Protein AF-0000000083316265 (afdb_homodimer)

Structure (mmCIF, N/CA/C/O backbone):
data_AF-0000000083316265-model_v1
#
loop_
_entity.id
_entity.type
_entity.pdbx_description
1 polymer 'Uncharacterized protein'
#
loop_
_atom_site.group_PDB
_atom_site.id
_atom_site.type_symbol
_atom_site.label_atom_id
_atom_site.label_alt_id
_atom_site.label_comp_id
_atom_site.label_asym_id
_atom_site.label_entity_id
_atom_site.label_seq_id
_atom_site.pdbx_PDB_ins_code
_atom_site.Cartn_x
_atom_site.Cartn_y
_atom_site.Cartn_z
_atom_site.occupancy
_atom_site.B_iso_or_equiv
_atom_site.auth_seq_id
_atom_site.auth_comp_id
_atom_site.auth_asym_id
_atom_site.auth_atom_id
_atom_site.pdbx_PDB_model_num
ATOM 1 N N . MET A 1 1 ? -14.233 -6.565 4.359 1 73.75 1 MET A N 1
ATOM 2 C CA . MET A 1 1 ? -13.966 -5.51 3.385 1 73.75 1 MET A CA 1
ATOM 3 C C . MET A 1 1 ? -14.843 -4.291 3.649 1 73.75 1 MET A C 1
ATOM 5 O O . MET A 1 1 ? -15.976 -4.425 4.115 1 73.75 1 MET A O 1
ATOM 9 N N . CYS A 1 2 ? -14.216 -3.086 3.464 1 78.62 2 CYS A N 1
ATOM 10 C CA . CYS A 1 2 ? -14.924 -1.834 3.704 1 78.62 2 CYS A CA 1
ATOM 11 C C . CYS A 1 2 ? -16.002 -1.607 2.651 1 78.62 2 CYS A C 1
ATOM 13 O O . CYS A 1 2 ? -15.76 -1.795 1.458 1 78.62 2 CYS A O 1
ATOM 15 N N . GLN A 1 3 ? -17.192 -1.195 3.035 1 79.5 3 GLN A N 1
ATOM 16 C CA . GLN A 1 3 ? -18.319 -1.031 2.122 1 79.5 3 GLN A CA 1
ATOM 17 C C . GLN A 1 3 ? -18.697 0.44 1.973 1 79.5 3 GLN A C 1
ATOM 19 O O . GLN A 1 3 ? -19.261 0.842 0.953 1 79.5 3 GLN A O 1
ATOM 24 N N . GLN A 1 4 ? -18.587 1.139 3.039 1 85.29 4 GLN A N 1
ATOM 25 C CA . GLN A 1 4 ? -18.887 2.566 3.015 1 85.29 4 GLN A CA 1
ATOM 26 C C . GLN A 1 4 ? -17.633 3.397 3.27 1 85.29 4 GLN A C 1
ATOM 28 O O . GLN A 1 4 ? -16.875 3.117 4.201 1 85.29 4 GLN A O 1
ATOM 33 N N . MET A 1 5 ? -17.539 4.381 2.365 1 88.05 5 MET A N 1
ATOM 34 C CA . MET A 1 5 ? -16.361 5.24 2.454 1 88.05 5 MET A CA 1
ATOM 35 C C . MET A 1 5 ? -16.761 6.712 2.464 1 88.05 5 MET A C 1
ATOM 37 O O . MET A 1 5 ? -17.696 7.11 1.767 1 88.05 5 MET A O 1
ATOM 41 N N . TRP A 1 6 ? -16.044 7.481 3.243 1 90.87 6 TRP A N 1
ATOM 42 C CA . TRP A 1 6 ? -16.19 8.933 3.239 1 90.87 6 TRP A CA 1
ATOM 43 C C . TRP A 1 6 ? -14.88 9.611 2.853 1 90.87 6 TRP A C 1
ATOM 45 O O . TRP A 1 6 ? -13.826 9.305 3.415 1 9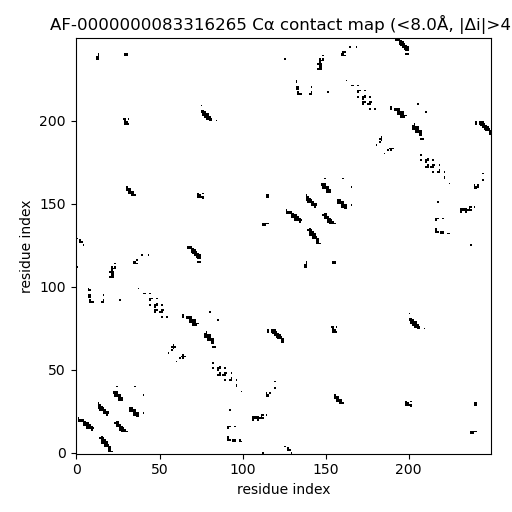0.87 6 TRP A O 1
ATOM 55 N N . MET A 1 7 ? -15.047 10.534 1.961 1 94.22 7 MET A N 1
ATOM 56 C CA . MET A 1 7 ? -13.874 11.275 1.506 1 94.22 7 MET A CA 1
ATOM 57 C C . MET A 1 7 ? -13.455 12.317 2.538 1 94.22 7 MET A C 1
ATOM 59 O O . MET A 1 7 ? -14.269 13.139 2.962 1 94.22 7 MET A O 1
ATOM 63 N N . LEU A 1 8 ? -12.216 12.294 2.918 1 94.85 8 LEU A N 1
ATOM 64 C CA . LEU A 1 8 ? -11.71 13.276 3.87 1 94.85 8 LEU A CA 1
ATOM 65 C C . LEU A 1 8 ? -10.928 14.373 3.155 1 94.85 8 LEU A C 1
ATOM 67 O O . LEU A 1 8 ? -10.985 15.54 3.549 1 94.85 8 LEU A O 1
ATOM 71 N N . ALA A 1 9 ? -10.135 13.997 2.121 1 96.49 9 ALA A N 1
ATOM 72 C CA . ALA A 1 9 ? -9.338 14.901 1.295 1 96.49 9 ALA A CA 1
ATOM 73 C C . ALA A 1 9 ? -8.987 14.257 -0.043 1 96.49 9 ALA A C 1
ATOM 75 O O . ALA A 1 9 ? -8.82 13.038 -0.127 1 96.49 9 ALA A O 1
ATOM 76 N N . GLU A 1 10 ? -8.897 15.058 -1.09 1 95.72 10 GLU A N 1
ATOM 77 C CA . GLU A 1 10 ? -8.644 14.523 -2.425 1 95.72 10 GLU A CA 1
ATOM 78 C C . GLU A 1 10 ? -7.76 15.464 -3.238 1 95.72 10 GLU A C 1
ATOM 80 O O . GLU A 1 10 ? -8.019 16.668 -3.301 1 95.72 10 GLU A O 1
ATOM 85 N N . GLN A 1 11 ? -6.715 14.896 -3.753 1 94.76 11 GLN A N 1
ATOM 86 C CA . GLN A 1 11 ? -5.882 15.605 -4.719 1 94.76 11 GLN A CA 1
ATOM 87 C C . GLN A 1 11 ? -6.193 15.158 -6.145 1 94.76 11 GLN A C 1
ATOM 89 O O . GLN A 1 11 ? -6.138 15.961 -7.078 1 94.76 11 GLN A O 1
ATOM 94 N N . SER A 1 12 ? -6.454 13.906 -6.376 1 90.97 12 SER A N 1
ATOM 95 C CA . SER A 1 12 ? -6.854 13.305 -7.644 1 90.97 12 SER A CA 1
ATOM 96 C C . SER A 1 12 ? -7.581 11.983 -7.423 1 90.97 12 SER A C 1
ATOM 98 O O . SER A 1 12 ? -7.833 11.59 -6.282 1 90.97 12 SER A O 1
ATOM 100 N N . HIS A 1 13 ? -7.924 11.327 -8.516 1 86.43 13 HIS A N 1
ATOM 101 C CA . HIS A 1 13 ? -8.637 10.058 -8.428 1 86.43 13 HIS A CA 1
ATOM 102 C C . HIS A 1 13 ? -7.746 8.963 -7.852 1 86.43 13 HIS A C 1
ATOM 104 O O . HIS A 1 13 ? -8.239 7.921 -7.414 1 86.43 13 HIS A O 1
ATOM 110 N N . THR A 1 14 ? -6.432 9.149 -7.895 1 89.41 14 THR A N 1
ATOM 111 C CA . THR A 1 14 ? -5.526 8.113 -7.411 1 89.41 14 THR A CA 1
ATOM 112 C C . THR A 1 14 ? -4.762 8.595 -6.181 1 89.41 14 THR A C 1
ATOM 114 O O . THR A 1 14 ? -3.866 7.905 -5.691 1 89.41 14 THR A O 1
ATOM 117 N N . ARG A 1 15 ? -5.031 9.837 -5.748 1 93.72 15 ARG A N 1
ATOM 118 C CA . ARG A 1 15 ? -4.393 10.401 -4.562 1 93.72 15 ARG A CA 1
ATOM 119 C C . ARG A 1 15 ? -5.421 11.059 -3.648 1 93.72 15 ARG A C 1
ATOM 121 O O . ARG A 1 15 ? -5.82 12.203 -3.876 1 93.72 15 ARG A O 1
ATOM 128 N N . TYR A 1 16 ? -5.82 10.282 -2.644 1 94.72 16 TYR A N 1
ATOM 129 C CA . TYR A 1 16 ? -6.862 10.771 -1.749 1 94.72 16 TYR A CA 1
ATOM 130 C C . TYR A 1 16 ? -6.818 10.044 -0.411 1 94.72 16 TYR A C 1
ATOM 132 O O . TYR A 1 16 ? -6.11 9.045 -0.263 1 94.72 16 TYR A O 1
ATOM 140 N N . VAL A 1 17 ? -7.545 10.592 0.57 1 95.83 17 VAL A N 1
ATOM 141 C CA . VAL A 1 17 ? -7.728 9.991 1.887 1 95.83 17 VAL A CA 1
ATOM 142 C C . VAL A 1 17 ? -9.217 9.827 2.179 1 95.83 17 VAL A C 1
ATOM 144 O O . VAL A 1 17 ? -10.002 10.757 1.977 1 95.83 17 VAL A O 1
ATOM 147 N N . SER A 1 18 ? -9.559 8.652 2.574 1 93.38 18 SER A N 1
ATOM 148 C CA . SER A 1 18 ? -10.942 8.372 2.947 1 93.38 18 SER A CA 1
ATOM 149 C C . SER A 1 18 ? -11.014 7.571 4.243 1 93.38 18 SER A C 1
ATOM 151 O O . SER A 1 18 ? -10.009 7.019 4.694 1 93.38 18 SER A O 1
ATOM 153 N N . GLN A 1 19 ? -12.146 7.607 4.824 1 91.46 19 GLN A N 1
ATOM 154 C CA . GLN A 1 19 ? -12.43 6.801 6.006 1 91.46 19 GLN A CA 1
ATOM 155 C C . GLN A 1 19 ? -13.599 5.852 5.757 1 91.46 19 GLN A C 1
ATOM 157 O O . GLN A 1 19 ? -14.595 6.235 5.14 1 91.46 19 GLN A O 1
ATOM 162 N N . CYS A 1 20 ? -13.459 4.674 6.157 1 89.42 20 CYS A N 1
ATOM 163 C CA . CYS A 1 20 ? -14.544 3.723 5.945 1 89.42 20 CYS A CA 1
ATOM 164 C C . CYS A 1 20 ? -15.44 3.635 7.175 1 89.42 20 CYS A C 1
ATOM 166 O O . CYS A 1 20 ? -15.196 4.312 8.175 1 89.42 20 CYS A O 1
ATOM 168 N N . GLU A 1 21 ? -16.448 2.774 7.158 1 85.99 21 GLU A N 1
ATOM 169 C CA . GLU A 1 21 ? -17.454 2.625 8.205 1 85.99 21 GLU A CA 1
ATOM 170 C C . GLU A 1 21 ? -16.849 2.02 9.469 1 85.99 21 GLU A C 1
ATOM 172 O O . GLU A 1 21 ? -17.432 2.118 10.551 1 85.99 21 GLU A O 1
ATOM 177 N N . HIS A 1 22 ? -15.714 1.467 9.384 1 85 22 HIS A N 1
ATOM 178 C CA . HIS A 1 22 ? -15.054 0.849 10.529 1 85 22 HIS A CA 1
ATOM 179 C C . HIS A 1 22 ? -14.121 1.834 11.225 1 85 22 HIS A C 1
ATOM 181 O O . HIS A 1 22 ? -13.479 1.49 12.22 1 85 22 HIS A O 1
ATOM 187 N N . GLY A 1 23 ? -14.04 2.975 10.655 1 86.09 23 GLY A N 1
ATOM 188 C CA . GLY A 1 23 ? -13.193 4.009 11.226 1 86.09 23 GLY A CA 1
ATOM 189 C C . GLY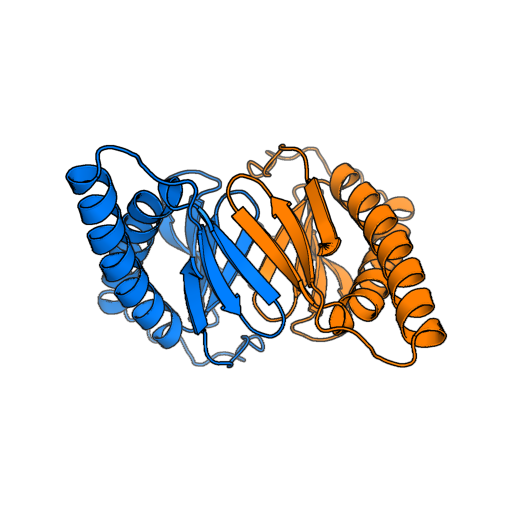 A 1 23 ? -11.782 3.998 10.67 1 86.09 23 GLY A C 1
ATOM 190 O O . GLY A 1 23 ? -10.972 4.868 10.999 1 86.09 23 GLY A O 1
ATOM 191 N N . THR A 1 24 ? -11.478 3.064 9.819 1 88.9 24 THR A N 1
ATOM 192 C CA . THR A 1 24 ? -10.155 2.957 9.214 1 88.9 24 THR A CA 1
ATOM 193 C C . THR A 1 24 ? -9.929 4.078 8.204 1 88.9 24 THR A C 1
ATOM 195 O O . THR A 1 24 ? -10.82 4.399 7.416 1 88.9 24 THR A O 1
ATOM 198 N N . VAL A 1 25 ? -8.794 4.632 8.318 1 92.19 25 VAL A N 1
ATOM 199 C CA . VAL A 1 25 ? -8.418 5.666 7.36 1 92.19 25 VAL A CA 1
ATOM 200 C C . VAL A 1 25 ? -7.586 5.051 6.237 1 92.19 25 VAL A C 1
ATOM 202 O O . VAL A 1 25 ? -6.613 4.338 6.495 1 92.19 25 VAL A O 1
ATOM 205 N N . HIS A 1 26 ? -7.994 5.283 5.024 1 92.69 26 HIS A N 1
ATOM 206 C CA . HIS A 1 26 ? -7.309 4.788 3.835 1 92.69 26 HIS A CA 1
ATOM 207 C C . HIS A 1 26 ? -6.572 5.912 3.115 1 92.69 26 HIS A C 1
ATOM 209 O O . HIS A 1 26 ? -7.201 6.816 2.56 1 92.69 26 HIS A O 1
ATOM 215 N N . LEU A 1 27 ? -5.26 5.881 3.191 1 94.92 27 LEU A N 1
ATOM 216 C CA . LEU A 1 27 ? -4.437 6.773 2.381 1 94.92 27 LEU A CA 1
ATOM 217 C C . LEU A 1 27 ? -4.056 6.11 1.061 1 94.92 27 LEU A C 1
ATOM 219 O O . LEU A 1 27 ? -3.32 5.12 1.049 1 94.92 27 LEU A O 1
ATOM 223 N N . VAL A 1 28 ? -4.546 6.655 -0.017 1 93.74 28 VAL A N 1
ATOM 224 C CA . VAL A 1 28 ? -4.314 6.099 -1.346 1 93.74 28 VAL A CA 1
ATOM 225 C C . VAL A 1 28 ? -3.389 7.02 -2.138 1 93.74 28 VAL A C 1
ATOM 227 O O . VAL A 1 28 ? -3.618 8.23 -2.207 1 93.74 28 VAL A O 1
ATOM 230 N N . TRP A 1 29 ? -2.343 6.44 -2.659 1 94.07 29 TRP A N 1
ATOM 231 C CA . TRP A 1 29 ? -1.362 7.199 -3.429 1 94.07 29 TRP A CA 1
ATOM 232 C C . TRP A 1 29 ? -0.879 6.399 -4.634 1 94.07 29 TRP A C 1
ATOM 234 O O . TRP A 1 29 ? -0.037 5.508 -4.498 1 94.07 29 TRP A O 1
ATOM 244 N N . ASP A 1 30 ? -1.357 6.64 -5.842 1 88.7 30 ASP A N 1
ATOM 245 C CA . ASP A 1 30 ? -0.956 6.071 -7.125 1 88.7 30 ASP A CA 1
ATOM 246 C C . ASP A 1 30 ? -0.916 4.546 -7.062 1 88.7 30 ASP A C 1
ATOM 248 O O . ASP A 1 30 ? 0.089 3.93 -7.424 1 88.7 30 ASP A O 1
ATOM 252 N N . GLY A 1 31 ? -1.935 3.934 -6.582 1 88.98 31 GLY A N 1
ATOM 253 C CA . GLY A 1 31 ? -2.067 2.487 -6.646 1 88.98 31 GLY A CA 1
ATOM 254 C C . GLY A 1 31 ? -1.662 1.794 -5.36 1 88.98 31 GLY A C 1
ATOM 255 O O . GLY A 1 31 ? -1.8 0.575 -5.235 1 88.98 31 GLY A O 1
ATOM 256 N N . VAL A 1 32 ? -1.111 2.543 -4.422 1 92.93 32 VAL A N 1
ATOM 257 C CA . VAL A 1 32 ? -0.777 1.993 -3.112 1 92.93 32 VAL A CA 1
ATOM 258 C C . VAL A 1 32 ? -1.685 2.605 -2.048 1 92.93 32 VAL A C 1
ATOM 260 O O . VAL A 1 32 ? -1.943 3.811 -2.062 1 92.93 32 VAL A O 1
ATOM 263 N N . SER A 1 33 ? -2.165 1.77 -1.199 1 93.18 33 SER A N 1
ATOM 264 C CA . SER A 1 33 ? -2.967 2.269 -0.087 1 93.18 33 SER A CA 1
ATOM 265 C C . SER A 1 33 ? -2.406 1.801 1.252 1 93.18 33 SER A C 1
ATOM 267 O O . SER A 1 33 ? -1.957 0.66 1.379 1 93.18 33 SER A O 1
ATOM 269 N N . VAL A 1 34 ? -2.453 2.711 2.183 1 92.98 34 VAL A N 1
ATOM 270 C CA . VAL A 1 34 ? -2.111 2.401 3.567 1 92.98 34 VAL A CA 1
ATOM 271 C C . VAL A 1 34 ? -3.348 2.544 4.451 1 92.98 34 VAL A C 1
ATOM 273 O O . VAL A 1 34 ? -4.066 3.543 4.366 1 92.98 34 VAL A O 1
ATOM 276 N N . HIS A 1 35 ? -3.567 1.552 5.224 1 91.58 35 HIS A N 1
ATOM 277 C CA . HIS A 1 35 ? -4.726 1.505 6.108 1 91.58 35 HIS A CA 1
ATOM 278 C C . HIS A 1 35 ? -4.32 1.725 7.562 1 91.58 35 HIS A C 1
ATOM 280 O O . HIS A 1 35 ? -3.569 0.929 8.128 1 91.58 35 HIS A O 1
ATOM 286 N N . LEU A 1 36 ? -4.935 2.778 8.13 1 88.71 36 LEU A N 1
ATOM 287 C CA . LEU A 1 36 ? -4.479 3.161 9.461 1 88.71 36 LEU A CA 1
ATOM 288 C C . LEU A 1 36 ? -5.662 3.47 10.373 1 88.71 36 LEU A C 1
ATOM 290 O O . LEU A 1 36 ? -6.706 3.933 9.908 1 88.71 36 LEU A O 1
ATOM 294 N N . ALA A 1 37 ? -5.447 3.179 11.63 1 86.75 37 ALA A N 1
ATOM 295 C CA . ALA A 1 37 ? -6.355 3.752 12.621 1 86.75 37 ALA A CA 1
ATOM 296 C C . ALA A 1 37 ? -6.234 5.272 12.662 1 86.75 37 ALA A C 1
ATOM 298 O O . ALA A 1 37 ? -5.183 5.827 12.334 1 86.75 37 ALA A O 1
ATOM 299 N N . PRO A 1 38 ? -7.327 5.914 13.108 1 87.1 38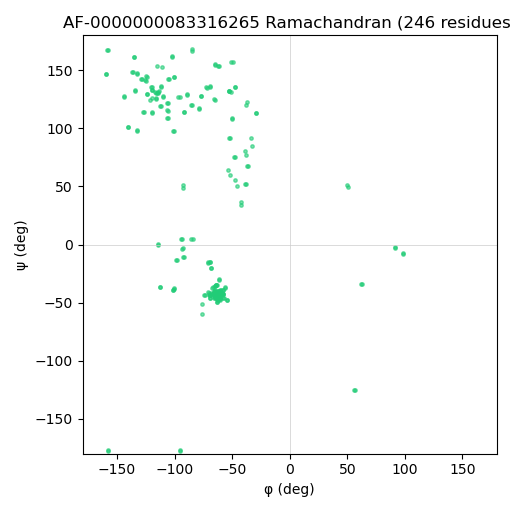 PRO A N 1
ATOM 300 C CA . PRO A 1 38 ? -7.3 7.378 13.137 1 87.1 38 PRO A CA 1
ATOM 301 C C . PRO A 1 38 ? -6.132 7.93 13.951 1 87.1 38 PRO A C 1
ATOM 303 O O . PRO A 1 38 ? -5.504 8.913 13.548 1 87.1 38 PRO A O 1
ATOM 306 N N . GLU A 1 39 ? -5.798 7.288 15.006 1 84.07 39 GLU A N 1
ATOM 307 C CA . GLU A 1 39 ? -4.711 7.774 15.851 1 84.07 39 GLU A CA 1
ATOM 308 C C . GLU A 1 39 ? -3.362 7.632 15.153 1 84.07 39 GLU A C 1
ATOM 310 O O . GLU A 1 39 ? -2.53 8.539 15.208 1 84.07 39 GLU A O 1
ATOM 315 N N . ALA A 1 40 ? -3.17 6.523 14.548 1 84.52 40 ALA A N 1
ATOM 316 C CA . ALA A 1 40 ? -1.933 6.291 13.806 1 84.52 40 ALA A CA 1
ATOM 317 C C . ALA A 1 40 ? -1.818 7.244 12.62 1 84.52 40 ALA A C 1
ATOM 319 O O . ALA A 1 40 ? -0.724 7.712 12.296 1 84.52 40 ALA A O 1
ATOM 320 N N . PHE A 1 41 ? -2.955 7.518 12.034 1 88.97 41 PHE A N 1
ATOM 321 C CA . PHE A 1 41 ? -2.99 8.449 10.912 1 88.97 41 PHE A CA 1
ATOM 322 C C . PHE A 1 41 ? -2.609 9.854 11.362 1 88.97 41 PHE A C 1
ATOM 324 O O . PHE A 1 41 ? -1.863 10.552 10.672 1 88.97 41 PHE A O 1
ATOM 331 N N . ALA A 1 42 ? -3.088 10.234 12.454 1 86.66 42 ALA A N 1
ATOM 332 C CA . ALA A 1 42 ? -2.735 11.544 12.995 1 86.66 42 ALA A CA 1
ATOM 333 C C . ALA A 1 42 ? -1.238 11.638 13.271 1 86.66 42 ALA A C 1
ATOM 335 O O . ALA A 1 42 ? -0.611 12.662 12.989 1 86.66 42 ALA A O 1
ATOM 336 N N . ARG A 1 43 ? -0.684 10.601 13.778 1 85.08 43 ARG A N 1
ATOM 337 C CA . ARG A 1 43 ? 0.753 10.565 14.032 1 85.08 43 ARG A CA 1
ATOM 338 C C . ARG A 1 43 ? 1.542 10.646 12.729 1 85.08 43 ARG A C 1
ATOM 340 O O . ARG A 1 43 ? 2.551 11.349 12.652 1 85.08 43 ARG A O 1
ATOM 347 N N . LEU A 1 44 ? 1.003 9.926 11.762 1 86.9 44 LEU A N 1
ATOM 348 C CA . LEU A 1 44 ? 1.631 9.968 10.446 1 86.9 44 LEU A CA 1
ATOM 349 C C . LEU A 1 44 ? 1.636 11.388 9.891 1 86.9 44 LEU A C 1
ATOM 351 O O . LEU A 1 44 ? 2.643 11.84 9.34 1 86.9 44 LEU A O 1
ATOM 355 N N . SER A 1 45 ? 0.525 12.018 10.01 1 89.39 45 SER A N 1
ATOM 356 C CA . SER A 1 45 ? 0.416 13.39 9.523 1 89.39 45 SER A CA 1
ATOM 357 C C . SER A 1 45 ? 1.491 14.281 10.135 1 89.39 45 SER A C 1
ATOM 359 O O . SER A 1 45 ? 2.169 15.024 9.422 1 89.39 45 SER A O 1
ATOM 361 N N . GLY A 1 46 ? 1.623 14.184 11.408 1 86.67 46 GLY A N 1
ATOM 362 C CA . GLY A 1 46 ? 2.646 14.974 12.075 1 86.67 46 GLY A CA 1
ATOM 363 C C . GLY A 1 46 ? 4.048 14.679 11.576 1 86.67 46 GLY A C 1
ATOM 364 O O . GLY A 1 46 ? 4.834 15.599 11.338 1 86.67 46 GLY A O 1
ATOM 365 N N . HIS A 1 47 ? 4.322 13.461 11.401 1 84.98 47 HIS A N 1
ATOM 366 C CA . HIS A 1 47 ? 5.641 13.05 10.933 1 84.98 47 HIS A CA 1
ATOM 367 C C . HIS A 1 47 ? 5.904 13.551 9.517 1 84.98 47 HIS A C 1
ATOM 369 O O . HIS A 1 47 ? 6.985 14.071 9.229 1 84.98 47 HIS A O 1
ATOM 375 N N . LEU A 1 48 ? 4.921 13.374 8.661 1 88.42 48 LEU A N 1
ATOM 376 C CA . LEU A 1 48 ? 5.079 13.779 7.269 1 88.42 48 LEU A CA 1
ATOM 377 C C . LEU A 1 48 ? 5.312 15.282 7.163 1 88.42 48 LEU A C 1
ATOM 379 O O . LEU A 1 48 ? 6.132 15.733 6.36 1 88.42 48 LEU A O 1
ATOM 383 N N . LEU A 1 49 ? 4.596 15.989 7.946 1 88.2 49 LEU A N 1
ATOM 384 C CA . LEU A 1 49 ? 4.751 17.439 7.928 1 88.2 49 LEU A CA 1
ATOM 385 C C . LEU A 1 49 ? 6.159 17.84 8.357 1 88.2 49 LEU A C 1
ATOM 387 O O . LEU A 1 49 ? 6.775 18.713 7.741 1 88.2 49 LEU A O 1
ATOM 391 N N . ARG A 1 50 ? 6.629 17.207 9.31 1 86.17 50 ARG A N 1
ATOM 392 C CA . ARG A 1 50 ? 7.977 17.5 9.786 1 86.17 50 ARG A CA 1
ATOM 393 C C . ARG A 1 50 ? 9.019 17.143 8.731 1 86.17 50 ARG A C 1
ATOM 395 O O . ARG A 1 50 ? 9.937 17.924 8.468 1 86.17 50 ARG A O 1
ATOM 402 N N . LEU A 1 51 ? 8.801 15.972 8.146 1 82.39 51 LEU A N 1
ATOM 403 C CA . LEU A 1 51 ? 9.75 15.514 7.137 1 82.39 51 LEU A CA 1
ATOM 404 C C . LEU A 1 51 ? 9.735 16.432 5.92 1 82.39 51 LEU A C 1
ATOM 406 O O . LEU A 1 51 ? 10.786 16.721 5.342 1 82.39 51 LEU A O 1
ATOM 410 N N . ALA A 1 52 ? 8.595 16.805 5.541 1 84.96 52 ALA A N 1
ATOM 411 C CA . ALA A 1 52 ? 8.464 17.7 4.394 1 84.96 52 ALA A CA 1
ATOM 412 C C . ALA A 1 52 ? 9.175 19.026 4.649 1 84.96 52 ALA A C 1
ATOM 414 O O . ALA A 1 52 ? 9.847 19.558 3.762 1 84.96 52 ALA A O 1
ATOM 415 N N . ALA A 1 53 ? 9.058 19.502 5.802 1 83.08 53 ALA A N 1
ATOM 416 C CA . ALA A 1 53 ? 9.716 20.754 6.166 1 83.08 53 ALA A CA 1
ATOM 417 C C . ALA A 1 53 ? 11.235 20.609 6.12 1 83.08 53 ALA A C 1
ATOM 419 O O . ALA A 1 53 ? 11.937 21.509 5.655 1 83.08 53 ALA A O 1
ATOM 420 N N . GLN A 1 54 ? 11.664 19.469 6.574 1 78.22 54 GLN A N 1
ATOM 421 C CA . GLN A 1 54 ? 13.099 19.202 6.585 1 78.22 54 GLN A CA 1
ATOM 422 C C . GLN A 1 54 ? 13.643 19.059 5.166 1 78.22 54 GLN A C 1
ATOM 424 O O . GLN A 1 54 ? 14.741 19.531 4.866 1 78.22 54 GLN A O 1
ATOM 429 N N . ALA A 1 55 ? 12.852 18.346 4.354 1 74.59 55 ALA A N 1
ATOM 430 C CA . ALA A 1 55 ? 13.264 18.138 2.969 1 74.59 55 ALA A CA 1
ATOM 431 C C . ALA A 1 55 ? 13.335 19.462 2.213 1 74.59 55 ALA A C 1
ATOM 433 O O . ALA A 1 55 ? 14.246 19.677 1.41 1 74.59 55 ALA A O 1
ATOM 434 N N . GLU A 1 56 ? 12.428 20.266 2.375 1 74.76 56 GLU A N 1
ATOM 435 C CA . GLU A 1 56 ? 12.418 21.581 1.74 1 74.76 56 GLU A CA 1
ATOM 436 C C . GLU A 1 56 ? 13.629 22.408 2.164 1 74.76 56 GLU A C 1
ATOM 438 O O . GLU A 1 56 ? 14.234 23.098 1.342 1 74.76 56 GLU A O 1
ATOM 443 N N . ALA A 1 57 ? 13.896 22.253 3.361 1 71.09 57 ALA A N 1
ATOM 444 C CA . ALA A 1 57 ? 15.038 23 3.881 1 71.09 57 ALA A CA 1
ATOM 445 C C . ALA A 1 57 ? 16.344 22.506 3.265 1 71.09 57 ALA A C 1
ATOM 447 O O . ALA A 1 57 ? 17.249 23.299 2.994 1 71.09 57 ALA A O 1
ATOM 448 N N . GLN A 1 58 ? 16.35 21.173 3.077 1 64.75 58 GLN A N 1
ATOM 449 C CA . GLN A 1 58 ? 17.551 20.59 2.488 1 64.75 58 GLN A CA 1
ATOM 450 C C . GLN A 1 58 ? 17.694 20.99 1.022 1 64.75 58 GLN A C 1
ATOM 452 O O . GLN A 1 58 ? 18.8 21.266 0.553 1 64.75 58 GLN A O 1
ATOM 457 N N . VAL A 1 59 ? 16.58 20.867 0.334 1 59.98 59 VAL A N 1
ATOM 458 C CA . VAL A 1 59 ? 16.598 21.235 -1.077 1 59.98 59 VAL A CA 1
ATOM 459 C C . VAL A 1 59 ? 16.907 22.724 -1.22 1 59.98 59 VAL A C 1
ATOM 461 O O . VAL A 1 59 ? 17.689 23.122 -2.087 1 59.98 59 VAL A O 1
ATOM 464 N N . ALA A 1 60 ? 16.169 23.444 -0.47 1 58.09 60 ALA A N 1
ATOM 465 C CA . ALA A 1 60 ? 16.416 24.882 -0.528 1 58.09 60 ALA A CA 1
ATOM 466 C C . ALA A 1 60 ? 17.861 25.206 -0.16 1 58.09 60 ALA A C 1
ATOM 468 O O . ALA A 1 60 ? 18.454 26.139 -0.708 1 58.09 60 ALA A O 1
ATOM 469 N N . GLY A 1 61 ? 18.173 24.501 0.836 1 52.18 61 GLY A N 1
ATOM 470 C CA . GLY A 1 61 ? 19.523 24.827 1.266 1 52.18 61 GLY A CA 1
A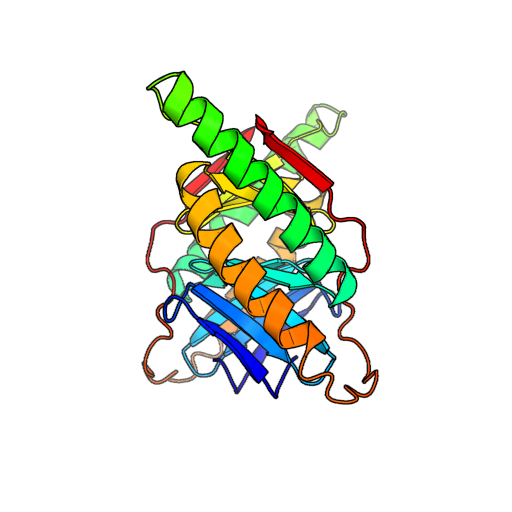TOM 471 C C . GLY A 1 61 ? 20.593 24.288 0.334 1 52.18 61 GLY A C 1
ATOM 472 O O . GLY A 1 61 ? 21.638 24.915 0.152 1 52.18 61 GLY A O 1
ATOM 473 N N . ALA A 1 62 ? 20.419 23.085 -0.072 1 51.57 62 ALA A N 1
ATOM 474 C CA . ALA A 1 62 ? 21.521 22.451 -0.79 1 51.57 62 ALA A CA 1
ATOM 475 C C . ALA A 1 62 ? 21.366 22.627 -2.298 1 51.57 62 ALA A C 1
ATOM 477 O O . ALA A 1 62 ? 22.324 22.443 -3.053 1 51.57 62 ALA A O 1
ATOM 478 N N . GLY A 1 63 ? 20.396 23.359 -2.726 1 48.77 63 GLY A N 1
ATOM 479 C CA . GLY A 1 63 ? 20.115 23.482 -4.147 1 48.77 63 GLY A CA 1
ATOM 480 C C . GLY A 1 63 ? 19.739 22.164 -4.798 1 48.77 63 GLY A C 1
ATOM 481 O O . GLY A 1 63 ? 19.387 22.127 -5.979 1 48.77 63 GLY A O 1
ATOM 482 N N . VAL A 1 64 ? 20.34 20.98 -4.339 1 45.85 64 VAL A N 1
ATOM 483 C CA . VAL A 1 64 ? 20.184 19.719 -5.057 1 45.85 64 VAL A CA 1
ATOM 484 C C . VAL A 1 64 ? 19.136 18.854 -4.362 1 45.85 64 VAL A C 1
ATOM 486 O O . VAL A 1 64 ? 19.186 18.665 -3.145 1 45.85 64 VAL A O 1
ATOM 489 N N . VAL A 1 65 ? 17.954 18.862 -4.825 1 48.66 65 VAL A N 1
ATOM 490 C CA . VAL A 1 65 ? 16.965 17.891 -4.37 1 48.66 65 VAL A CA 1
ATOM 491 C C . VAL A 1 65 ? 17.565 16.487 -4.404 1 48.66 65 VAL A C 1
ATOM 493 O O . VAL A 1 65 ? 17.882 15.967 -5.476 1 48.66 65 VAL A O 1
ATOM 496 N N . GLU A 1 66 ? 18.405 16.094 -3.509 1 51.89 66 GLU A N 1
ATOM 497 C CA . GLU A 1 66 ? 18.982 14.756 -3.424 1 51.89 66 GLU A CA 1
ATOM 498 C C . GLU A 1 66 ? 17.906 13.682 -3.55 1 51.89 66 GLU A C 1
ATOM 500 O O . GLU A 1 66 ? 16.749 13.909 -3.189 1 51.89 66 GLU A O 1
ATOM 505 N N . ALA A 1 67 ? 18.151 12.619 -4.34 1 61.01 67 ALA A N 1
ATOM 506 C CA . ALA A 1 67 ? 17.522 11.336 -4.643 1 61.01 67 ALA A CA 1
ATOM 507 C C . ALA A 1 67 ? 17.213 10.561 -3.366 1 61.01 67 ALA A C 1
ATOM 509 O O . ALA A 1 67 ? 18.121 10.042 -2.712 1 61.01 67 ALA A O 1
ATOM 510 N N . GLY A 1 68 ? 16.382 11.147 -2.453 1 71.97 68 GLY A N 1
ATOM 511 C CA . GLY A 1 68 ? 16.109 10.477 -1.191 1 71.97 68 GLY A CA 1
ATOM 512 C C . GLY A 1 68 ? 14.679 9.983 -1.075 1 71.97 68 GLY A C 1
ATOM 513 O O . GLY A 1 68 ? 13.835 10.307 -1.912 1 71.97 68 GLY A O 1
ATOM 514 N N . GLN A 1 69 ? 14.623 8.981 -0.298 1 81.24 69 GLN A N 1
ATOM 515 C CA . GLN A 1 69 ? 13.288 8.47 -0.007 1 81.24 69 GLN A CA 1
ATOM 516 C C . GLN A 1 69 ? 13.101 8.241 1.491 1 81.24 69 GLN A C 1
ATOM 518 O O . GLN A 1 69 ? 14.077 8.058 2.222 1 81.24 69 GLN A O 1
ATOM 523 N N . CYS A 1 70 ? 11.939 8.442 1.874 1 83.57 70 CYS A N 1
ATOM 524 C CA . CYS A 1 70 ? 11.523 8.053 3.217 1 83.57 70 CYS A CA 1
ATOM 525 C C . CYS A 1 70 ? 10.747 6.741 3.19 1 83.57 70 CYS A C 1
ATOM 527 O O . CYS A 1 70 ? 10.048 6.449 2.218 1 83.57 70 CYS A O 1
ATOM 529 N N . ARG A 1 71 ? 10.988 5.967 4.257 1 85.53 71 ARG A N 1
ATOM 530 C CA . ARG A 1 71 ? 10.318 4.673 4.329 1 85.53 71 ARG A CA 1
ATOM 531 C C . ARG A 1 71 ? 9.373 4.611 5.525 1 85.53 71 ARG A C 1
ATOM 533 O O . ARG A 1 71 ? 9.738 5.012 6.632 1 85.53 71 ARG A O 1
ATOM 540 N N . LEU A 1 72 ? 8.226 4.185 5.18 1 85.46 72 LEU A N 1
ATOM 541 C CA . LEU A 1 72 ? 7.193 3.94 6.181 1 85.46 72 LEU A CA 1
ATOM 542 C C . LEU A 1 72 ? 7.003 2.445 6.412 1 85.46 72 LEU A C 1
ATOM 544 O O . LEU A 1 72 ? 6.616 1.716 5.496 1 85.46 72 LEU A O 1
ATOM 548 N N . GLN A 1 73 ? 7.329 2.06 7.598 1 85.57 73 GLN A N 1
ATOM 549 C CA . GLN A 1 73 ? 7.131 0.657 7.946 1 85.57 73 GLN A CA 1
ATOM 550 C C . GLN A 1 73 ? 5.703 0.405 8.422 1 85.57 73 GLN A C 1
ATOM 552 O O . GLN A 1 73 ? 5.238 1.042 9.37 1 85.57 73 GLN A O 1
ATOM 557 N N . ILE A 1 74 ? 4.995 -0.444 7.759 1 83.38 74 ILE A N 1
ATOM 558 C CA . ILE A 1 74 ? 3.646 -0.878 8.104 1 83.38 74 ILE A CA 1
ATOM 559 C C . ILE A 1 74 ? 3.592 -2.403 8.158 1 83.38 74 ILE A C 1
ATOM 561 O O . ILE A 1 74 ? 3.696 -3.072 7.127 1 83.38 74 ILE A O 1
ATOM 565 N N . GLY A 1 75 ? 3.359 -2.99 9.372 1 81.1 75 GLY A N 1
ATOM 566 C CA . GLY A 1 75 ? 3.465 -4.436 9.483 1 81.1 75 GLY A CA 1
ATOM 567 C C . GLY A 1 75 ? 4.812 -4.971 9.035 1 81.1 75 GLY A C 1
ATOM 568 O O . GLY A 1 75 ? 5.855 -4.514 9.506 1 81.1 75 GLY A O 1
ATOM 569 N N . SER A 1 76 ? 4.75 -5.912 8.083 1 85.54 76 SER A N 1
ATOM 570 C CA . SER A 1 76 ? 5.986 -6.524 7.607 1 85.54 76 SER A CA 1
ATOM 571 C C . SER A 1 76 ? 6.533 -5.79 6.388 1 85.54 76 SER A C 1
ATOM 573 O O . SER A 1 76 ? 7.676 -6.013 5.984 1 85.54 76 SER A O 1
ATOM 575 N N . LEU A 1 77 ? 5.69 -4.889 5.842 1 90.54 77 LEU A N 1
ATOM 576 C CA . LEU A 1 77 ? 6.091 -4.217 4.611 1 90.54 77 LEU A CA 1
ATOM 577 C C . LEU A 1 77 ? 6.577 -2.801 4.898 1 90.54 77 LEU A C 1
ATOM 579 O O . LEU A 1 77 ? 6.357 -2.274 5.992 1 90.54 77 LEU A O 1
ATOM 583 N N . SER A 1 78 ? 7.264 -2.275 3.959 1 88.25 78 SER A N 1
ATOM 584 C CA . SER A 1 78 ? 7.638 -0.864 3.986 1 88.25 78 SER A CA 1
ATOM 585 C C . SER A 1 78 ? 7.179 -0.147 2.721 1 88.25 78 SER A C 1
ATOM 587 O O . SER A 1 78 ? 7.165 -0.735 1.638 1 88.25 78 SER A O 1
ATOM 589 N N . VAL A 1 79 ? 6.821 1.079 2.958 1 91.23 79 VAL A N 1
ATOM 590 C CA . VAL A 1 79 ? 6.461 1.926 1.826 1 91.23 79 VAL A CA 1
ATOM 591 C C . VAL A 1 79 ? 7.49 3.043 1.668 1 91.23 79 VAL A C 1
ATOM 593 O O . VAL A 1 79 ? 7.719 3.821 2.598 1 91.23 79 VAL A O 1
ATOM 596 N N . GLY A 1 80 ? 8.136 3.044 0.522 1 90.25 80 GLY A N 1
ATOM 597 C CA . GLY A 1 80 ? 9.09 4.093 0.2 1 90.25 80 GLY A CA 1
ATOM 598 C C . GLY A 1 80 ? 8.456 5.286 -0.49 1 90.25 80 GLY A C 1
ATOM 599 O O . GLY A 1 80 ? 7.737 5.127 -1.479 1 90.25 80 GLY A O 1
ATOM 600 N N . ILE A 1 81 ? 8.762 6.45 0.06 1 89.31 81 ILE A N 1
ATOM 601 C CA . ILE A 1 81 ? 8.224 7.704 -0.4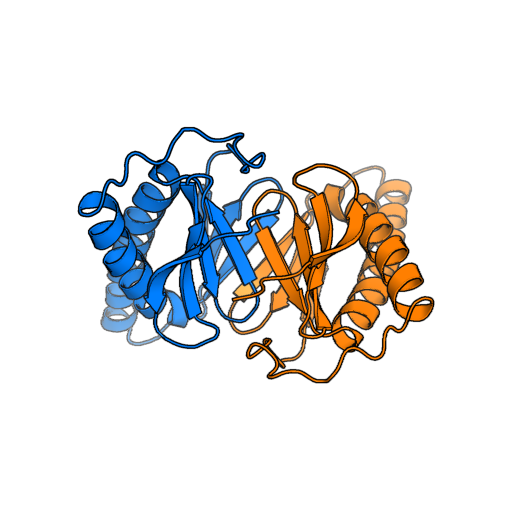56 1 89.31 81 ILE A CA 1
ATOM 602 C C . ILE A 1 81 ? 9.368 8.612 -0.899 1 89.31 81 ILE A C 1
ATOM 604 O O . ILE A 1 81 ? 10.159 9.074 -0.073 1 89.31 81 ILE A O 1
ATOM 608 N N . PRO A 1 82 ? 9.418 8.848 -2.154 1 87.32 82 PRO A N 1
ATOM 609 C CA . PRO A 1 82 ? 10.457 9.778 -2.603 1 87.32 82 PRO A CA 1
ATOM 610 C C . PRO A 1 82 ? 10.291 11.177 -2.013 1 87.32 82 PRO A C 1
ATOM 612 O O . PRO A 1 82 ? 9.166 11.613 -1.756 1 87.32 82 PRO A O 1
ATOM 615 N N . LEU A 1 83 ? 11.393 11.88 -1.908 1 83.24 83 LEU A N 1
ATOM 616 C CA . LEU A 1 83 ? 11.385 13.209 -1.306 1 83.24 83 LEU A CA 1
ATOM 617 C C . LEU A 1 83 ? 10.5 14.161 -2.103 1 83.24 83 LEU A C 1
ATOM 619 O O . LEU A 1 83 ? 9.865 15.05 -1.532 1 83.24 83 LEU A O 1
ATOM 623 N N . GLN A 1 84 ? 10.426 13.911 -3.392 1 84.15 84 GLN A N 1
ATOM 624 C CA . GLN A 1 84 ? 9.663 14.808 -4.254 1 84.15 84 GLN A CA 1
ATOM 625 C C . GLN A 1 84 ? 8.164 14.666 -4.007 1 84.15 84 GLN A C 1
ATOM 627 O O . GLN A 1 84 ? 7.38 15.531 -4.402 1 84.15 84 GLN A O 1
ATOM 632 N N . GLU A 1 85 ? 7.775 13.591 -3.328 1 89.63 85 GLU A N 1
ATOM 633 C CA . GLU A 1 85 ? 6.358 13.347 -3.08 1 89.63 85 GLU A CA 1
ATOM 634 C C . GLU A 1 85 ? 5.957 13.804 -1.68 1 89.63 85 GLU A C 1
ATOM 636 O O . GLU A 1 85 ? 4.767 13.916 -1.375 1 89.63 85 GLU A O 1
ATOM 641 N N . LEU A 1 86 ? 6.892 14.07 -0.844 1 89.96 86 LEU A N 1
ATOM 642 C CA . LEU A 1 86 ? 6.635 14.254 0.58 1 89.96 86 LEU A CA 1
ATOM 643 C C . LEU A 1 86 ? 5.762 15.482 0.821 1 89.96 86 LEU A C 1
ATOM 645 O O . LEU A 1 86 ? 4.805 15.426 1.596 1 89.96 86 LEU A O 1
ATOM 649 N N . ALA A 1 87 ? 6.138 16.55 0.136 1 90.48 87 ALA A N 1
ATOM 650 C CA . ALA A 1 87 ? 5.396 17.785 0.37 1 90.48 87 ALA A CA 1
ATOM 651 C C . ALA A 1 87 ? 3.929 17.628 -0.022 1 90.48 87 ALA A C 1
ATOM 653 O O . ALA A 1 87 ? 3.033 18.015 0.732 1 90.48 87 ALA A O 1
ATOM 654 N N . SER A 1 88 ? 3.695 17.085 -1.206 1 94.47 88 SER A N 1
ATOM 655 C CA . SER A 1 88 ? 2.336 16.879 -1.695 1 94.47 88 SER A CA 1
ATOM 656 C C . SER A 1 88 ? 1.566 15.914 -0.799 1 94.47 88 SER A C 1
ATOM 658 O O . SER A 1 88 ? 0.404 16.16 -0.467 1 94.47 88 SER A O 1
ATOM 660 N N . MET A 1 89 ? 2.188 14.912 -0.36 1 95.57 89 MET A N 1
ATOM 661 C CA . MET A 1 89 ? 1.528 13.935 0.502 1 95.57 89 MET A CA 1
ATOM 662 C C . MET A 1 89 ? 1.235 14.531 1.875 1 95.57 89 MET A C 1
ATOM 664 O O . MET A 1 89 ? 0.157 14.316 2.432 1 95.57 89 MET A O 1
ATOM 668 N N . ALA A 1 90 ? 2.195 15.232 2.39 1 94.4 90 ALA A N 1
ATOM 669 C CA . ALA A 1 90 ? 2.011 15.865 3.694 1 94.4 90 ALA A CA 1
ATOM 670 C C . ALA A 1 90 ? 0.815 16.813 3.679 1 94.4 90 ALA A C 1
ATOM 672 O O . ALA A 1 90 ? 0.018 16.831 4.621 1 94.4 90 ALA A O 1
ATOM 673 N N . ALA A 1 91 ? 0.662 17.576 2.654 1 96.16 91 ALA A N 1
ATOM 674 C CA . ALA A 1 91 ? -0.448 18.519 2.548 1 96.16 91 ALA A CA 1
ATOM 675 C C . ALA A 1 91 ? -1.788 17.79 2.529 1 96.16 91 ALA A C 1
ATOM 677 O O . ALA A 1 91 ? -2.732 18.194 3.213 1 96.16 91 ALA A O 1
ATOM 678 N N . LEU A 1 92 ? -1.879 16.748 1.725 1 97.41 92 LEU A N 1
ATOM 679 C CA . LEU A 1 92 ? -3.106 15.966 1.633 1 97.41 92 LEU A CA 1
ATOM 680 C C . LEU A 1 92 ? -3.463 15.353 2.983 1 97.41 92 LEU A C 1
ATOM 682 O O . LEU A 1 92 ? -4.616 15.421 3.415 1 97.41 92 LEU A O 1
ATOM 686 N N . VAL A 1 93 ? -2.471 14.751 3.605 1 96.02 93 VAL A N 1
ATOM 687 C CA . VAL A 1 93 ? -2.677 14.064 4.876 1 96.02 93 VAL A CA 1
ATOM 688 C C . VAL A 1 93 ? -3.058 15.076 5.955 1 96.02 93 VAL A C 1
ATOM 690 O O . VAL A 1 93 ? -3.933 14.811 6.782 1 96.02 93 VAL A O 1
ATOM 693 N N . ALA A 1 94 ? -2.422 16.226 5.953 1 95.11 94 ALA A N 1
ATOM 694 C CA . ALA A 1 94 ? -2.751 17.271 6.92 1 95.11 94 ALA A CA 1
ATOM 695 C C . ALA A 1 94 ? -4.196 17.732 6.759 1 95.11 94 ALA A C 1
ATOM 697 O O . ALA A 1 94 ? -4.911 17.913 7.748 1 95.11 94 ALA A O 1
ATOM 698 N N . THR A 1 95 ? -4.654 17.964 5.542 1 95.85 95 THR A N 1
ATOM 699 C CA . THR A 1 95 ? -6.037 18.34 5.267 1 95.85 95 THR A CA 1
ATOM 700 C C . THR A 1 95 ? -7 17.281 5.796 1 95.85 95 THR A C 1
ATOM 702 O O . THR A 1 95 ? -8 17.61 6.439 1 95.85 95 THR A O 1
ATOM 705 N N . ALA A 1 96 ? -6.677 16.064 5.523 1 96.32 96 ALA A N 1
ATOM 706 C CA . ALA A 1 96 ? -7.53 14.97 5.981 1 96.32 96 ALA A CA 1
ATOM 707 C C . ALA A 1 96 ? -7.578 14.912 7.505 1 96.32 96 ALA A C 1
ATOM 709 O O . ALA A 1 96 ? -8.637 14.676 8.091 1 96.32 96 ALA A O 1
ATOM 710 N N . ALA A 1 97 ? -6.413 15.018 8.128 1 93.23 97 A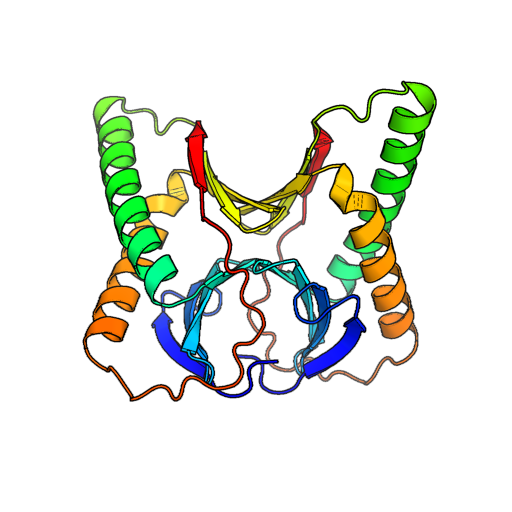LA A N 1
ATOM 711 C CA . ALA A 1 97 ? -6.343 14.968 9.586 1 93.23 97 ALA A CA 1
ATOM 712 C C . ALA A 1 97 ? -7.207 16.058 10.214 1 93.23 97 ALA A C 1
ATOM 714 O O . ALA A 1 97 ? -7.853 15.834 11.24 1 93.23 97 ALA A O 1
ATOM 715 N N . SER A 1 98 ? -7.221 17.208 9.656 1 91.12 98 SER A N 1
ATOM 716 C CA . SER A 1 98 ? -8.041 18.312 10.145 1 91.12 98 SER A CA 1
ATOM 717 C C . SER A 1 98 ? -9.527 17.986 10.037 1 91.12 98 SER A C 1
ATOM 719 O O . SER A 1 98 ? -10.315 18.363 10.907 1 91.12 98 SER A O 1
ATOM 721 N N . SER A 1 99 ? -9.919 17.264 9 1 88.87 99 SER A N 1
ATOM 722 C CA . SER A 1 99 ? -11.307 16.865 8.794 1 88.87 99 SER A CA 1
ATOM 723 C C . SER A 1 99 ? -11.738 15.815 9.813 1 88.87 99 SER A C 1
ATOM 725 O O . SER A 1 99 ? -12.909 15.754 10.191 1 88.87 99 SER A O 1
ATOM 727 N N . LEU A 1 100 ? -10.831 14.864 10.072 1 86.34 100 LEU A N 1
ATOM 728 C CA . LEU A 1 100 ? -11.117 13.82 11.05 1 86.34 100 LEU A CA 1
ATOM 729 C C . LEU A 1 100 ? -11.358 14.42 12.431 1 86.34 100 LEU A C 1
ATOM 731 O O . LEU A 1 100 ? -12.191 13.923 13.192 1 86.34 100 LEU A O 1
ATOM 735 N N . ALA A 1 101 ? -10.579 15.312 12.822 1 75.68 101 ALA A N 1
ATOM 736 C CA . ALA A 1 101 ? -10.719 15.957 14.125 1 75.68 101 ALA A CA 1
ATOM 737 C C . ALA A 1 101 ? -12.032 16.729 14.217 1 75.68 101 ALA A C 1
ATOM 739 O O . ALA A 1 101 ? -12.631 16.823 15.291 1 75.68 101 ALA A O 1
ATOM 740 N N . GLY A 1 102 ? -12.496 17.314 13.18 1 66.45 102 GLY A N 1
ATOM 741 C CA . GLY A 1 102 ? -13.727 18.086 13.221 1 66.45 102 GLY A CA 1
ATOM 742 C C . GLY A 1 102 ? -14.973 17.221 13.243 1 66.45 102 GLY A C 1
ATOM 743 O O . GLY A 1 102 ? -15.981 17.589 13.85 1 66.45 102 GLY A O 1
ATOM 744 N N . ASP A 1 103 ? -15.126 16.242 12.304 1 57.74 103 ASP A N 1
ATOM 745 C CA . ASP A 1 103 ? -16.378 15.525 12.086 1 57.74 103 ASP A CA 1
ATOM 746 C C . ASP A 1 103 ? -16.423 14.237 12.905 1 57.74 103 ASP A C 1
ATOM 748 O O . ASP A 1 103 ? -16.052 13.169 12.414 1 57.74 103 ASP A O 1
ATOM 752 N N . ARG A 1 104 ? -16.119 14.249 14.155 1 50.9 104 ARG A N 1
ATOM 753 C CA . ARG A 1 104 ? -16.123 13.012 14.929 1 50.9 104 ARG A CA 1
ATOM 754 C C . ARG A 1 104 ? -17.383 12.199 14.655 1 50.9 104 ARG A C 1
ATOM 756 O O . ARG A 1 104 ? -18.448 12.49 15.204 1 50.9 104 ARG A O 1
ATOM 763 N N . PRO A 1 105 ? -17.819 11.9 13.477 1 45.57 105 PRO A N 1
ATOM 764 C CA . PRO A 1 105 ? -18.966 11.029 13.743 1 45.57 105 PRO A CA 1
ATOM 765 C C . PRO A 1 105 ? -18.62 9.866 14.672 1 45.57 105 PRO A C 1
ATOM 767 O O . PRO A 1 105 ? -17.463 9.441 14.729 1 45.57 105 PRO A O 1
ATOM 770 N N . ALA A 1 106 ? -19.468 9.627 15.713 1 44.67 106 ALA A N 1
ATOM 771 C CA . ALA A 1 106 ? -19.458 8.485 16.625 1 44.67 106 ALA A CA 1
ATOM 772 C C . ALA A 1 106 ? -19.098 7.198 15.888 1 44.67 106 ALA A C 1
ATOM 774 O O . ALA A 1 106 ? -19.891 6.687 15.095 1 44.67 106 ALA A O 1
ATOM 775 N N . THR A 1 107 ? -18.049 7.234 15.207 1 45.41 107 THR A N 1
ATOM 776 C CA . THR A 1 107 ? -17.758 6.005 14.478 1 45.41 107 THR A CA 1
ATOM 777 C C . THR A 1 107 ? -17.799 4.799 15.413 1 45.41 107 THR A C 1
ATOM 779 O O . THR A 1 107 ? -17.14 4.792 16.455 1 45.41 107 THR A O 1
ATOM 782 N N . ARG A 1 108 ? -18.985 4.17 15.517 1 39.43 108 ARG A N 1
ATOM 783 C CA . ARG A 1 108 ? -19.103 2.923 16.265 1 39.43 108 ARG A CA 1
ATOM 784 C C . ARG A 1 108 ? -17.867 2.051 16.075 1 39.43 108 ARG A C 1
ATOM 786 O O . ARG A 1 108 ? -17.394 1.873 14.95 1 39.43 108 ARG A O 1
ATOM 793 N N . PRO A 1 109 ? -17.235 1.714 17.181 1 40.7 109 PRO A N 1
ATOM 794 C CA . PRO A 1 109 ? -16.105 0.784 17.14 1 40.7 109 PRO A CA 1
ATOM 795 C C . PRO A 1 109 ? -16.353 -0.407 16.216 1 40.7 109 PRO A C 1
ATOM 797 O O . PRO A 1 109 ? -17.179 -1.27 16.524 1 40.7 109 PRO A O 1
ATOM 800 N N . LEU A 1 110 ? -17.044 -0.252 15.152 1 41.17 110 LEU A N 1
ATOM 801 C CA . LEU A 1 110 ? -17.436 -1.504 14.515 1 41.17 110 LEU A CA 1
ATOM 802 C C . LEU A 1 110 ? -16.236 -2.431 14.354 1 41.17 110 LEU A C 1
ATOM 804 O O . LEU A 1 110 ? -15.089 -1.978 14.371 1 41.17 110 LEU A O 1
ATOM 808 N N . SER A 1 111 ? -16.535 -3.691 14.238 1 39.7 111 SER A N 1
ATOM 809 C CA . SER A 1 111 ? -15.644 -4.839 14.101 1 39.7 111 SER A CA 1
ATOM 810 C C . SER A 1 111 ? -14.46 -4.514 13.198 1 39.7 111 SER A C 1
ATOM 812 O O . SER A 1 111 ? -14.64 -4.188 12.023 1 39.7 111 SER A O 1
ATOM 814 N N . ALA A 1 112 ? -13.549 -3.871 13.782 1 41.35 112 ALA A N 1
ATOM 815 C CA . ALA A 1 112 ? -12.254 -3.357 13.345 1 41.35 112 ALA A CA 1
ATOM 816 C C . ALA A 1 112 ? -11.624 -4.272 12.299 1 41.35 112 ALA A C 1
ATOM 818 O O . ALA A 1 112 ? -11.591 -5.492 12.472 1 41.35 112 ALA A O 1
ATOM 819 N N . LEU A 1 113 ? -11.964 -4.12 11.043 1 47.9 113 LEU A N 1
ATOM 820 C CA . LEU A 1 113 ? -11.048 -4.823 10.152 1 47.9 113 LEU A CA 1
ATOM 821 C C . LEU A 1 113 ? -9.651 -4.898 10.758 1 47.9 113 LEU A C 1
ATOM 823 O O . LEU A 1 113 ? -9.219 -3.973 11.45 1 47.9 113 LEU A O 1
ATOM 827 N N . PRO A 1 114 ? -9.25 -6.059 11.085 1 46.93 114 PRO A N 1
ATOM 828 C CA . PRO A 1 114 ? -7.907 -6.2 11.654 1 46.93 114 PRO A CA 1
ATOM 829 C C . PRO A 1 114 ? -6.893 -5.255 11.014 1 46.93 114 PRO A C 1
ATOM 831 O O . PRO A 1 114 ? -6.574 -5.396 9.83 1 46.93 114 PRO A O 1
ATOM 834 N N . LEU A 1 115 ? -7.137 -4 11.29 1 52.97 115 LEU A N 1
ATOM 835 C CA . LEU A 1 115 ? -6.091 -3.043 10.948 1 52.97 115 LEU A CA 1
ATOM 836 C C . LEU A 1 115 ? -4.752 -3.466 11.542 1 52.97 115 LEU A C 1
ATOM 838 O O . LEU A 1 115 ? -4.711 -4.138 12.575 1 52.97 115 LEU A O 1
ATOM 842 N N . TRP A 1 116 ? -3.824 -3.418 10.676 1 52.67 116 TRP A N 1
ATOM 843 C CA . TRP A 1 116 ? -2.505 -3.551 11.286 1 52.67 116 TRP A CA 1
ATOM 844 C C . TRP A 1 116 ? -2.347 -2.587 12.457 1 52.67 116 TRP A C 1
ATOM 846 O O . TRP A 1 116 ? -2.664 -1.401 12.34 1 52.67 116 TRP A O 1
ATOM 856 N N . GLN A 1 117 ? -2.358 -3.13 13.558 1 50.54 117 GLN A N 1
ATOM 857 C CA . GLN A 1 117 ? -2.284 -2.38 14.808 1 50.54 117 GLN A CA 1
ATOM 858 C C . GLN A 1 117 ? -0.837 -2.058 15.171 1 50.54 117 GLN A C 1
ATOM 860 O O . GLN A 1 117 ? -0.574 -1.441 16.205 1 50.54 117 GLN A O 1
ATOM 865 N N . GLY A 1 118 ? 0.066 -2.406 14.273 1 53.31 118 GLY A N 1
ATOM 866 C CA . GLY A 1 118 ? 1.447 -2.252 14.702 1 53.31 118 GLY A CA 1
ATOM 867 C C . GLY A 1 118 ? 1.984 -0.848 14.496 1 53.31 118 GLY A C 1
ATOM 868 O O . GLY A 1 118 ? 1.267 0.031 14.013 1 53.31 118 GLY A O 1
ATOM 869 N N . GLU A 1 119 ? 3.117 -0.516 15.089 1 56.41 119 GLU A N 1
ATOM 870 C CA . GLU A 1 119 ? 3.821 0.762 15.058 1 56.41 119 GLU A CA 1
ATOM 871 C C . GLU A 1 119 ? 4.311 1.088 13.65 1 56.41 119 GLU A C 1
ATOM 873 O O . GLU A 1 119 ? 4.714 0.193 12.904 1 56.41 119 GLU A O 1
ATOM 878 N N . ILE A 1 120 ? 3.906 2.252 13.178 1 60.56 120 ILE A N 1
ATOM 879 C CA . ILE A 1 120 ? 4.491 2.78 11.95 1 60.56 120 ILE A CA 1
ATOM 880 C C . ILE A 1 120 ? 5.856 3.394 12.251 1 60.56 120 ILE A C 1
ATOM 882 O O . ILE A 1 120 ? 6.004 4.156 13.209 1 60.56 120 ILE A O 1
ATOM 886 N N . ARG A 1 121 ? 6.89 2.817 11.638 1 67.35 121 ARG A N 1
ATOM 887 C CA . ARG A 1 121 ? 8.226 3.384 11.784 1 67.35 121 ARG A CA 1
ATOM 888 C C . ARG A 1 121 ? 8.657 4.106 10.512 1 67.35 121 ARG A C 1
ATOM 890 O O . ARG A 1 121 ? 8.258 3.724 9.41 1 67.35 121 ARG A O 1
ATOM 897 N N . TRP A 1 122 ? 9.349 5.214 10.758 1 61.47 122 TRP A N 1
ATOM 898 C CA . TRP A 1 122 ? 9.799 6.072 9.666 1 61.47 122 TRP A CA 1
ATOM 899 C C . TRP A 1 122 ? 11.32 6.178 9.649 1 61.47 122 TRP A C 1
ATOM 901 O O . TRP A 1 122 ? 11.953 6.287 10.701 1 61.47 122 TRP A O 1
ATOM 911 N N . TYR A 1 123 ? 11.895 5.856 8.422 1 67.88 123 TYR A N 1
ATOM 912 C CA . TYR A 1 123 ? 13.317 6.121 8.232 1 67.88 123 TYR A CA 1
ATOM 913 C C . TYR A 1 123 ? 13.57 6.797 6.89 1 67.88 123 TYR A C 1
ATOM 915 O O . TYR A 1 123 ? 12.895 6.502 5.902 1 67.88 123 TYR A O 1
ATOM 923 N N . CYS A 1 124 ? 14.379 7.909 6.874 1 66.28 124 CYS A N 1
ATOM 924 C CA . CYS A 1 124 ? 14.718 8.601 5.636 1 66.28 124 CYS A CA 1
ATOM 925 C C . CYS A 1 124 ? 16.216 8.529 5.364 1 66.28 124 CYS A C 1
ATOM 927 O O . CYS A 1 124 ? 17.023 8.566 6.295 1 66.28 124 CYS A O 1
ATOM 929 N N . ASN A 1 125 ? 16.497 8.022 4.129 1 62.59 125 ASN A N 1
ATOM 930 C CA . ASN A 1 125 ? 17.896 8.083 3.721 1 62.59 125 ASN A CA 1
ATOM 931 C C . ASN A 1 125 ? 18.11 9.094 2.598 1 62.59 125 ASN A C 1
ATOM 933 O O . ASN A 1 125 ? 17.208 9.332 1.792 1 62.59 125 ASN A O 1
ATOM 937 N N . MET B 1 1 ? -14.385 5.192 -5.767 1 73.16 1 MET B N 1
ATOM 938 C CA . MET B 1 1 ? -14.12 4.151 -4.778 1 73.16 1 MET B CA 1
ATOM 939 C C . MET B 1 1 ? -14.851 2.862 -5.136 1 73.16 1 MET B C 1
ATOM 941 O O . MET B 1 1 ? -15.944 2.9 -5.704 1 73.16 1 MET B O 1
ATOM 945 N N . CYS B 1 2 ? -14.13 1.719 -4.91 1 78.42 2 CYS B N 1
ATOM 946 C CA . CYS B 1 2 ? -14.691 0.413 -5.234 1 7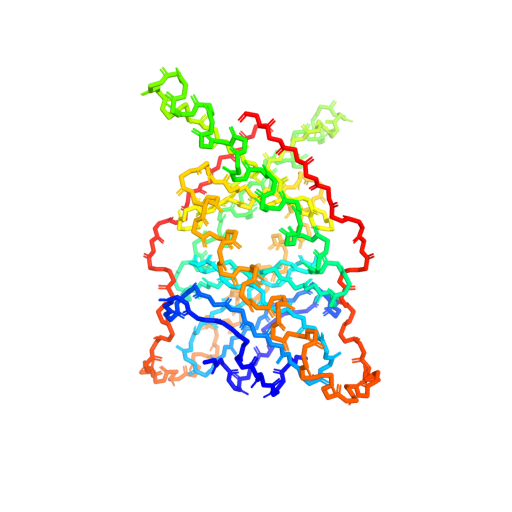8.42 2 CYS B CA 1
ATOM 947 C C . CYS B 1 2 ? -15.832 0.059 -4.287 1 78.42 2 CYS B C 1
ATOM 949 O O . CYS B 1 2 ? -15.725 0.262 -3.076 1 78.42 2 CYS B O 1
ATOM 951 N N . GLN B 1 3 ? -16.939 -0.469 -4.771 1 79.48 3 GLN B N 1
ATOM 952 C CA . GLN B 1 3 ? -18.121 -0.756 -3.966 1 79.48 3 GLN B CA 1
ATOM 953 C C . GLN B 1 3 ? -18.363 -2.259 -3.861 1 79.48 3 GLN B C 1
ATOM 955 O O . GLN B 1 3 ? -18.975 -2.729 -2.9 1 79.48 3 GLN B O 1
ATOM 960 N N . GLN B 1 4 ? -18.087 -2.931 -4.914 1 85.31 4 GLN B N 1
ATOM 961 C CA . GLN B 1 4 ? -18.256 -4.38 -4.928 1 85.31 4 GLN B CA 1
ATOM 962 C C . GLN B 1 4 ? -16.912 -5.089 -5.071 1 85.31 4 GLN B C 1
ATOM 964 O O . GLN B 1 4 ? -16.113 -4.745 -5.945 1 85.31 4 GLN B O 1
ATOM 969 N N . MET B 1 5 ? -16.798 -6.06 -4.158 1 87.93 5 MET B N 1
ATOM 970 C CA . MET B 1 5 ? -15.542 -6.804 -4.139 1 87.93 5 MET B CA 1
ATOM 971 C C . MET B 1 5 ? -15.799 -8.307 -4.18 1 87.93 5 MET B C 1
ATOM 973 O O . MET B 1 5 ? -16.759 -8.793 -3.579 1 87.93 5 MET B O 1
ATOM 977 N N . TRP B 1 6 ? -14.94 -8.996 -4.892 1 90.83 6 TRP B N 1
ATOM 978 C CA . TRP B 1 6 ? -14.948 -10.455 -4.896 1 90.83 6 TRP B CA 1
ATOM 979 C C . TRP B 1 6 ? -13.62 -11.008 -4.392 1 90.83 6 TRP B C 1
ATOM 981 O O . TRP B 1 6 ? -12.553 -10.603 -4.86 1 90.83 6 TRP B O 1
ATOM 991 N N . MET B 1 7 ? -13.77 -11.948 -3.519 1 94.18 7 MET B N 1
ATOM 992 C CA . MET B 1 7 ? -12.577 -12.574 -2.957 1 94.18 7 MET B CA 1
ATOM 993 C C . MET B 1 7 ? -11.968 -13.567 -3.942 1 94.18 7 MET B C 1
ATOM 995 O O . MET B 1 7 ? -12.657 -14.463 -4.433 1 94.18 7 MET B O 1
ATOM 999 N N . LEU B 1 8 ? -10.712 -13.424 -4.21 1 94.69 8 LEU B N 1
ATOM 1000 C CA . LEU B 1 8 ? -10.029 -14.347 -5.111 1 94.69 8 LEU B CA 1
ATOM 1001 C C . LEU B 1 8 ? -9.209 -15.366 -4.327 1 94.69 8 LEU B C 1
ATOM 1003 O O . LEU B 1 8 ? -9.113 -16.529 -4.724 1 94.69 8 LEU B O 1
ATOM 1007 N N . ALA B 1 9 ? -8.552 -14.923 -3.23 1 96.49 9 ALA B N 1
ATOM 1008 C CA . ALA B 1 9 ? -7.744 -15.749 -2.337 1 96.49 9 ALA B CA 1
ATOM 1009 C C . ALA B 1 9 ? -7.577 -15.082 -0.975 1 96.49 9 ALA B C 1
ATOM 1011 O O . ALA B 1 9 ? -7.533 -13.854 -0.879 1 96.49 9 ALA B O 1
ATOM 1012 N N . GLU B 1 10 ? -7.504 -15.874 0.076 1 95.74 10 GLU B N 1
ATOM 1013 C CA . GLU B 1 10 ? -7.422 -15.326 1.426 1 95.74 10 GLU B CA 1
ATOM 1014 C C . GLU B 1 10 ? -6.525 -16.183 2.316 1 95.74 10 GLU B C 1
ATOM 1016 O O . GLU B 1 10 ? -6.675 -17.405 2.363 1 95.74 10 GLU B O 1
ATOM 1021 N N . GLN B 1 11 ? -5.585 -15.521 2.928 1 94.79 11 GLN B N 1
ATOM 1022 C CA . GLN B 1 11 ? -4.777 -16.152 3.966 1 94.79 11 GLN B CA 1
ATOM 1023 C C . GLN B 1 11 ? -5.255 -15.748 5.358 1 94.79 11 GLN B C 1
ATOM 1025 O O . GLN B 1 11 ? -5.198 -16.546 6.296 1 94.79 11 GLN B O 1
ATOM 1030 N N . SER B 1 12 ? -5.663 -14.531 5.556 1 90.9 12 SER B N 1
ATOM 1031 C CA . SER B 1 12 ? -6.231 -13.977 6.781 1 90.9 12 SER B CA 1
ATOM 1032 C C . SER B 1 12 ? -7.063 -12.732 6.49 1 90.9 12 SER B C 1
ATOM 1034 O O . SER B 1 12 ? -7.248 -12.359 5.33 1 90.9 12 SER B O 1
ATOM 1036 N N . HIS B 1 13 ? -7.578 -12.123 7.544 1 86.44 13 HIS B N 1
ATOM 1037 C CA . HIS B 1 13 ? -8.399 -10.928 7.384 1 86.44 13 HIS B CA 1
ATOM 1038 C C . HIS B 1 13 ? -7.567 -9.75 6.889 1 86.44 13 HIS B C 1
ATOM 1040 O O . HIS B 1 13 ? -8.115 -8.762 6.393 1 86.44 13 HIS B O 1
ATOM 1046 N N . THR B 1 14 ? -6.244 -9.814 7.059 1 89.38 14 THR B N 1
ATOM 1047 C CA . THR B 1 14 ? -5.401 -8.691 6.663 1 89.38 14 THR B CA 1
ATOM 1048 C C . THR B 1 14 ? -4.488 -9.082 5.504 1 89.38 14 THR B C 1
ATOM 1050 O O . THR B 1 14 ? -3.636 -8.296 5.086 1 89.38 14 THR B O 1
ATOM 1053 N N . ARG B 1 15 ? -4.598 -10.34 5.056 1 93.8 15 ARG B N 1
ATOM 1054 C CA . ARG B 1 15 ? -3.804 -10.829 3.934 1 93.8 15 ARG B CA 1
ATOM 1055 C C . ARG B 1 15 ? -4.675 -11.578 2.931 1 93.8 15 ARG B C 1
ATOM 1057 O O . ARG B 1 15 ? -4.978 -12.757 3.123 1 93.8 15 ARG B O 1
ATOM 1064 N N . TYR B 1 16 ? -5.049 -10.843 1.882 1 94.8 16 TYR B N 1
ATOM 1065 C CA . TYR B 1 16 ? -5.956 -11.425 0.899 1 94.8 16 TYR B CA 1
ATOM 1066 C C . TYR B 1 16 ? -5.862 -10.689 -0.432 1 94.8 16 TYR B C 1
ATOM 1068 O O . TYR B 1 16 ? -5.244 -9.625 -0.518 1 94.8 16 TYR B O 1
ATOM 1076 N N . VAL B 1 17 ? -6.444 -11.299 -1.459 1 95.72 17 VAL B N 1
ATOM 1077 C CA . VAL B 1 17 ? -6.567 -10.712 -2.789 1 95.72 17 VAL B CA 1
ATOM 1078 C C . VAL B 1 17 ? -8.034 -10.692 -3.212 1 95.72 17 VAL B C 1
ATOM 1080 O O . VAL B 1 17 ? -8.738 -11.696 -3.082 1 95.72 17 VAL B O 1
ATOM 1083 N N . SER B 1 18 ? -8.451 -9.552 -3.641 1 93.22 18 SER B N 1
ATOM 1084 C CA . SER B 1 18 ? -9.815 -9.408 -4.138 1 93.22 18 SER B CA 1
ATOM 1085 C C . SER B 1 18 ? -9.849 -8.61 -5.437 1 93.22 18 SER B C 1
ATOM 1087 O O . SER B 1 18 ? -8.869 -7.951 -5.792 1 93.22 18 SER B O 1
ATOM 1089 N N . GLN B 1 19 ? -10.914 -8.755 -6.124 1 91.35 19 GLN B N 1
ATOM 1090 C CA . GLN B 1 19 ? -11.168 -7.97 -7.327 1 91.35 19 GLN B CA 1
ATOM 1091 C C . GLN B 1 19 ? -12.443 -7.144 -7.186 1 91.35 19 GLN B C 1
ATOM 1093 O O . GLN B 1 19 ? -13.45 -7.63 -6.668 1 91.35 19 GLN B O 1
ATOM 1098 N N . CYS B 1 20 ? -12.379 -5.954 -7.571 1 89.11 20 CYS B N 1
ATOM 1099 C CA . CYS B 1 20 ? -13.563 -5.111 -7.453 1 89.11 20 CYS B CA 1
ATOM 1100 C C . CYS B 1 20 ? -14.355 -5.097 -8.755 1 89.11 20 CYS B C 1
ATOM 1102 O O . CYS B 1 20 ? -13.966 -5.743 -9.73 1 89.11 20 CYS B O 1
ATOM 1104 N N . GLU B 1 21 ? -15.434 -4.328 -8.829 1 85.56 21 GLU B N 1
ATOM 1105 C CA . GLU B 1 21 ? -16.352 -4.256 -9.961 1 85.56 21 GLU B CA 1
ATOM 1106 C C . GLU B 1 21 ? -15.694 -3.586 -11.164 1 85.56 21 GLU B C 1
ATOM 1108 O O . GLU B 1 21 ? -16.167 -3.726 -12.294 1 85.56 21 GLU B O 1
ATOM 1113 N N . HIS B 1 22 ? -14.622 -2.94 -10.983 1 84.79 22 HIS B N 1
ATOM 1114 C CA . HIS B 1 22 ? -13.924 -2.252 -12.063 1 84.79 22 HIS B CA 1
ATOM 1115 C C . HIS B 1 22 ? -12.851 -3.142 -12.681 1 84.79 22 HIS B C 1
ATOM 1117 O O . HIS B 1 22 ? -12.162 -2.732 -13.618 1 84.79 22 HIS B O 1
ATOM 1123 N N . GLY B 1 23 ? -12.717 -4.261 -12.11 1 85.95 23 GLY B N 1
ATOM 1124 C CA . GLY B 1 23 ? -11.731 -5.208 -12.606 1 85.95 23 GLY B CA 1
ATOM 1125 C C . GLY B 1 23 ? -10.38 -5.072 -11.929 1 85.95 23 GLY B C 1
ATOM 1126 O O . GLY B 1 23 ? -9.465 -5.854 -12.196 1 85.95 23 GLY B O 1
ATOM 1127 N N . THR B 1 24 ? -10.244 -4.138 -11.041 1 88.74 24 THR B N 1
ATOM 1128 C CA . THR B 1 24 ? -8.993 -3.915 -10.325 1 88.74 24 THR B CA 1
ATOM 1129 C C . THR B 1 24 ? -8.753 -5.017 -9.298 1 88.74 24 THR B C 1
ATOM 1131 O O . THR B 1 24 ? -9.677 -5.427 -8.593 1 88.74 24 THR B O 1
ATOM 1134 N N . VAL B 1 25 ? -7.564 -5.449 -9.297 1 92.12 25 VAL B N 1
ATOM 1135 C CA . VAL B 1 25 ? -7.177 -6.447 -8.306 1 92.12 25 VAL B CA 1
ATOM 1136 C C . VAL B 1 25 ? -6.508 -5.762 -7.116 1 92.12 25 VAL B C 1
ATOM 1138 O O . VAL B 1 25 ? -5.591 -4.957 -7.291 1 92.12 25 VAL B O 1
ATOM 1141 N N . HIS B 1 26 ? -7.003 -6.036 -5.952 1 92.62 26 HIS B N 1
ATOM 1142 C CA . HIS B 1 26 ? -6.476 -5.48 -4.711 1 92.62 26 HIS B CA 1
ATOM 1143 C C . HIS B 1 26 ? -5.698 -6.528 -3.923 1 92.62 26 HIS B C 1
ATOM 1145 O O . HIS B 1 26 ? -6.281 -7.491 -3.419 1 92.62 26 HIS B O 1
ATOM 1151 N N . LEU B 1 27 ? -4.391 -6.375 -3.887 1 94.93 27 LEU B N 1
ATOM 1152 C CA . LEU B 1 27 ? -3.558 -7.184 -3.005 1 94.93 27 LEU B CA 1
ATOM 1153 C C . LEU B 1 27 ? -3.36 -6.493 -1.659 1 94.93 27 LEU B C 1
ATOM 1155 O O . LEU B 1 27 ? -2.734 -5.434 -1.587 1 94.93 27 LEU B O 1
ATOM 1159 N N . VAL B 1 28 ? -3.893 -7.1 -0.629 1 93.71 28 VAL B N 1
ATOM 1160 C CA . VAL B 1 28 ? -3.832 -6.53 0.713 1 93.71 28 VAL B CA 1
ATOM 1161 C C . VAL B 1 28 ? -2.897 -7.363 1.586 1 93.71 28 VAL B C 1
ATOM 1163 O O . VAL B 1 28 ? -3.014 -8.59 1.638 1 93.71 28 VAL B O 1
ATOM 1166 N N . TRP B 1 29 ? -1.955 -6.68 2.203 1 94.02 29 TRP B N 1
ATOM 1167 C CA . TRP B 1 29 ? -0.979 -7.343 3.061 1 94.02 29 TRP B CA 1
ATOM 1168 C C . TRP B 1 29 ? -0.684 -6.506 4.3 1 94.02 29 TRP B C 1
ATOM 1170 O O . TRP B 1 29 ? 0.083 -5.542 4.238 1 94.02 29 TRP B O 1
ATOM 1180 N N . ASP B 1 30 ? -1.249 -6.805 5.461 1 88.56 30 ASP B N 1
ATOM 1181 C CA . ASP B 1 30 ? -1.02 -6.21 6.774 1 88.56 30 ASP B CA 1
ATOM 1182 C C . ASP B 1 30 ? -1.103 -4.686 6.709 1 88.56 30 ASP B C 1
ATOM 1184 O O . ASP B 1 30 ? -0.19 -3.99 7.157 1 88.56 30 ASP B O 1
ATOM 1188 N N . GLY B 1 31 ? -2.136 -4.158 6.151 1 88.89 31 GLY B N 1
ATOM 1189 C CA . GLY B 1 31 ? -2.39 -2.727 6.198 1 88.89 31 GLY B CA 1
ATOM 1190 C C . GLY B 1 31 ? -1.941 -2 4.945 1 88.89 31 GLY B C 1
ATOM 1191 O O . GLY B 1 31 ? -2.167 -0.796 4.804 1 88.89 31 GLY B O 1
ATOM 1192 N N . VAL B 1 32 ? -1.247 -2.701 4.056 1 92.91 32 VAL B N 1
ATOM 1193 C CA . VAL B 1 32 ? -0.851 -2.121 2.777 1 92.91 32 VAL B CA 1
ATOM 1194 C C . VAL B 1 32 ? -1.602 -2.814 1.641 1 92.91 32 VAL B C 1
ATOM 1196 O O . VAL B 1 32 ? -1.75 -4.038 1.643 1 92.91 32 VAL B O 1
ATOM 1199 N N . SER B 1 33 ? -2.072 -2.021 0.744 1 93.22 33 SER B N 1
ATOM 1200 C CA . SER B 1 33 ? -2.72 -2.594 -0.431 1 93.22 33 SER B CA 1
ATOM 1201 C C . SER B 1 33 ? -2.09 -2.073 -1.719 1 93.22 33 SER B C 1
ATOM 1203 O O . SER B 1 33 ? -1.736 -0.896 -1.811 1 93.22 33 SER B O 1
ATOM 1205 N N . VAL B 1 34 ? -1.991 -2.963 -2.652 1 92.98 34 VAL B N 1
ATOM 1206 C CA . VAL B 1 34 ? -1.559 -2.617 -4.002 1 92.98 34 VAL B CA 1
ATOM 1207 C C . VAL B 1 34 ? -2.694 -2.873 -4.99 1 92.98 34 VAL B C 1
ATOM 1209 O O . VAL B 1 34 ? -3.318 -3.937 -4.966 1 92.98 34 VAL B O 1
ATOM 1212 N N . HIS B 1 35 ? -2.935 -1.897 -5.772 1 91.48 35 HIS B N 1
ATOM 1213 C CA . HIS B 1 35 ? -4.01 -1.956 -6.756 1 91.48 35 HIS B CA 1
ATOM 1214 C C . HIS B 1 35 ? -3.457 -2.133 -8.166 1 91.48 35 HIS B C 1
ATOM 1216 O O . HIS B 1 35 ? -2.733 -1.269 -8.666 1 91.48 35 HIS B O 1
ATOM 1222 N N . LEU B 1 36 ? -3.923 -3.238 -8.777 1 88.69 36 LEU B N 1
ATOM 1223 C CA . LEU B 1 36 ? -3.318 -3.568 -10.063 1 88.69 36 LEU B CA 1
ATOM 1224 C C . LEU B 1 36 ? -4.381 -3.985 -11.073 1 88.69 36 LEU B C 1
ATOM 1226 O O . LEU B 1 36 ? -5.415 -4.544 -10.698 1 88.69 36 LEU B O 1
ATOM 1230 N N . ALA B 1 37 ? -4.087 -3.67 -12.308 1 86.77 37 ALA B N 1
ATOM 1231 C CA . ALA B 1 37 ? -4.846 -4.324 -13.371 1 86.77 37 ALA B CA 1
ATOM 1232 C C . ALA B 1 37 ? -4.58 -5.826 -13.392 1 86.77 37 ALA B C 1
ATOM 1234 O O . ALA B 1 37 ? -3.511 -6.279 -12.976 1 86.77 37 ALA B O 1
ATOM 1235 N N . PRO B 1 38 ? -5.571 -6.565 -13.923 1 87.08 38 PRO B N 1
ATOM 1236 C CA . PRO B 1 38 ? -5.406 -8.021 -13.939 1 87.08 38 PRO B CA 1
ATOM 1237 C C . PRO B 1 38 ? -4.127 -8.461 -14.647 1 87.08 38 PRO B C 1
ATOM 1239 O O . PRO B 1 38 ? -3.444 -9.378 -14.183 1 87.08 38 PRO B O 1
ATOM 1242 N N . GLU B 1 39 ? -3.764 -7.789 -15.691 1 84.16 39 GLU B N 1
ATOM 1243 C CA . GLU B 1 39 ? -2.569 -8.172 -16.437 1 84.16 39 GLU B CA 1
ATOM 1244 C C . GLU B 1 39 ? -1.303 -7.903 -15.628 1 84.16 39 GLU B C 1
ATOM 1246 O O . GLU B 1 39 ? -0.387 -8.727 -15.607 1 84.16 39 GLU B O 1
ATOM 1251 N N . ALA B 1 40 ? -1.266 -6.787 -15.011 1 84.52 40 ALA B N 1
ATOM 1252 C CA . ALA B 1 40 ? -0.125 -6.439 -14.167 1 84.52 40 ALA B CA 1
ATOM 1253 C C . ALA B 1 40 ? -0.022 -7.381 -12.97 1 84.52 40 ALA B C 1
ATOM 1255 O O . ALA B 1 40 ? 1.08 -7.744 -12.552 1 84.52 40 ALA B O 1
ATOM 1256 N N . PHE B 1 41 ? -1.167 -7.762 -12.487 1 88.9 41 PHE B N 1
ATOM 1257 C CA . PHE B 1 41 ? -1.211 -8.695 -11.367 1 88.9 41 PHE B CA 1
ATOM 1258 C C . PHE B 1 41 ? -0.664 -10.058 -11.775 1 88.9 41 PHE B C 1
ATOM 1260 O O . PHE B 1 41 ? 0.087 -10.682 -11.023 1 88.9 41 PHE B O 1
ATOM 1267 N N . ALA B 1 42 ? -1.012 -10.479 -12.905 1 86.66 42 ALA B N 1
ATOM 1268 C CA . ALA B 1 42 ? -0.494 -11.749 -13.406 1 86.66 42 ALA B CA 1
ATOM 1269 C C . ALA B 1 42 ? 1.024 -11.703 -13.552 1 86.66 42 ALA B C 1
ATOM 1271 O O . ALA B 1 42 ? 1.716 -12.665 -13.21 1 86.66 42 ALA B O 1
ATOM 1272 N N . ARG B 1 43 ? 1.514 -10.618 -14.025 1 85.21 43 ARG B N 1
ATOM 1273 C CA . ARG B 1 43 ? 2.958 -10.449 -14.155 1 85.21 43 ARG B CA 1
ATOM 1274 C C . ARG B 1 43 ? 3.634 -10.458 -12.788 1 85.21 43 ARG B C 1
ATOM 1276 O O . ARG B 1 43 ? 4.695 -11.062 -12.619 1 85.21 43 ARG B O 1
ATOM 1283 N N . LEU B 1 44 ? 2.952 -9.795 -11.87 1 86.85 44 LEU B N 1
ATOM 1284 C CA . LEU B 1 44 ? 3.467 -9.78 -10.505 1 86.85 44 LEU B CA 1
ATOM 1285 C C . LEU B 1 44 ? 3.556 -11.194 -9.942 1 86.85 44 LEU B C 1
ATOM 1287 O O . LEU B 1 44 ? 4.549 -11.551 -9.303 1 86.85 44 LEU B O 1
ATOM 1291 N N . SER B 1 45 ? 2.515 -11.922 -10.147 1 89.5 45 SER B N 1
ATOM 1292 C CA . SER B 1 45 ? 2.492 -13.299 -9.664 1 89.5 45 SER B CA 1
ATOM 1293 C C . SER B 1 45 ? 3.694 -14.085 -10.175 1 89.5 45 SER B C 1
ATOM 1295 O O . SER B 1 45 ? 4.376 -14.76 -9.401 1 89.5 45 SER B O 1
ATOM 1297 N N . GLY B 1 46 ? 3.932 -13.976 -11.442 1 86.74 46 GLY B N 1
ATOM 1298 C CA . GLY B 1 46 ? 5.077 -14.666 -12.015 1 86.74 46 GLY B CA 1
ATOM 1299 C C . GLY B 1 46 ? 6.397 -14.245 -11.399 1 86.74 46 GLY B C 1
ATOM 1300 O O . GLY B 1 46 ? 7.241 -15.088 -11.089 1 86.74 46 GLY B O 1
ATOM 1301 N N . HIS B 1 47 ? 6.541 -13.012 -11.197 1 84.97 47 HIS B N 1
ATOM 1302 C CA . HIS B 1 47 ? 7.771 -12.481 -10.621 1 84.97 47 HIS B CA 1
ATOM 1303 C C . HIS B 1 47 ? 7.956 -12.957 -9.184 1 84.97 47 HIS B C 1
ATOM 1305 O O . HIS B 1 47 ? 9.05 -13.38 -8.803 1 84.97 47 HIS B O 1
ATOM 1311 N N . LEU B 1 48 ? 6.892 -12.871 -8.42 1 88.29 48 LEU B N 1
ATOM 1312 C CA . LEU B 1 48 ? 6.971 -13.26 -7.016 1 88.29 48 LEU B CA 1
ATOM 1313 C C . LEU B 1 48 ? 7.325 -14.737 -6.881 1 88.29 48 LEU B C 1
ATOM 1315 O O . LEU B 1 48 ? 8.109 -15.114 -6.006 1 88.29 48 LEU B O 1
ATOM 1319 N N . LEU B 1 49 ? 6.749 -15.505 -7.722 1 88.19 49 LEU B N 1
ATOM 1320 C CA . LEU B 1 49 ? 7.032 -16.935 -7.68 1 88.19 49 LEU B CA 1
ATOM 1321 C C . LEU B 1 49 ? 8.501 -17.208 -7.985 1 88.19 49 LEU B C 1
ATOM 1323 O O . LEU B 1 49 ? 9.138 -18.023 -7.315 1 88.19 49 LEU B O 1
ATOM 1327 N N . ARG B 1 50 ? 8.986 -16.538 -8.906 1 86.24 50 ARG B N 1
ATOM 1328 C CA . ARG B 1 50 ? 10.39 -16.708 -9.263 1 86.24 50 ARG B CA 1
ATOM 1329 C C . ARG B 1 50 ? 11.303 -16.263 -8.126 1 86.24 50 ARG B C 1
ATOM 1331 O O . ARG B 1 50 ? 12.262 -16.959 -7.784 1 86.24 50 ARG B O 1
ATOM 1338 N N . LEU B 1 51 ? 10.932 -15.125 -7.562 1 82.41 51 LEU B N 1
ATOM 1339 C CA . LEU B 1 51 ? 11.749 -14.587 -6.48 1 82.41 51 LEU B CA 1
ATOM 1340 C C . LEU B 1 51 ? 11.71 -15.504 -5.262 1 82.41 51 LEU B C 1
ATOM 1342 O O . LEU B 1 51 ? 12.729 -15.701 -4.595 1 82.41 51 LEU B O 1
ATOM 1346 N N . ALA B 1 52 ? 10.577 -15.967 -4.984 1 84.72 52 ALA B N 1
ATOM 1347 C CA . ALA B 1 52 ? 10.428 -16.873 -3.848 1 84.72 52 ALA B CA 1
ATOM 1348 C C . ALA B 1 52 ? 11.272 -18.131 -4.035 1 84.72 52 ALA B C 1
ATOM 1350 O O . ALA B 1 52 ? 11.907 -18.605 -3.09 1 84.72 52 ALA B O 1
ATOM 1351 N N . ALA B 1 53 ? 11.296 -18.61 -5.184 1 82.9 53 ALA B N 1
ATOM 1352 C CA . ALA B 1 53 ? 12.094 -19.797 -5.482 1 82.9 53 ALA B CA 1
ATOM 1353 C C . ALA B 1 53 ? 13.583 -19.516 -5.305 1 82.9 53 ALA B C 1
ATOM 1355 O O . ALA B 1 53 ? 14.321 -20.35 -4.775 1 82.9 53 ALA B O 1
ATOM 1356 N N . GLN B 1 54 ? 13.947 -18.349 -5.739 1 78.23 54 GLN B N 1
ATOM 1357 C CA . GLN B 1 54 ? 15.348 -17.954 -5.627 1 78.23 54 GLN B CA 1
ATOM 1358 C C . GLN B 1 54 ? 15.752 -17.766 -4.168 1 78.23 54 GLN B C 1
ATOM 1360 O O . GLN B 1 54 ? 16.857 -18.141 -3.771 1 78.23 54 GLN B O 1
ATOM 1365 N N . ALA B 1 55 ? 14.833 -17.123 -3.427 1 74.52 55 ALA B N 1
ATOM 1366 C CA . ALA B 1 55 ? 15.105 -16.881 -2.012 1 74.52 55 ALA B CA 1
ATOM 1367 C C . ALA B 1 55 ? 15.222 -18.194 -1.243 1 74.52 55 ALA B C 1
ATOM 1369 O O . ALA B 1 55 ? 16.075 -18.332 -0.363 1 74.52 55 ALA B O 1
ATOM 1370 N N . GLU B 1 56 ? 14.392 -19.075 -1.482 1 74.39 56 GLU B N 1
ATOM 1371 C CA . GLU B 1 56 ? 14.439 -20.386 -0.839 1 74.39 56 GLU B CA 1
ATOM 1372 C C . GLU B 1 56 ? 15.747 -21.107 -1.151 1 74.39 56 GLU B C 1
ATOM 1374 O O . GLU B 1 56 ? 16.334 -21.744 -0.274 1 74.39 56 GLU B O 1
ATOM 1379 N N . ALA B 1 57 ? 16.105 -20.926 -2.317 1 70.87 57 ALA B N 1
ATOM 1380 C CA . ALA B 1 57 ? 17.349 -21.573 -2.726 1 70.87 57 ALA B CA 1
ATOM 1381 C C . ALA B 1 57 ? 18.547 -20.966 -2.002 1 70.87 57 ALA B C 1
ATOM 1383 O O . ALA B 1 57 ? 19.489 -21.677 -1.643 1 70.87 57 ALA B O 1
ATOM 1384 N N . GLN B 1 58 ? 18.424 -19.644 -1.835 1 64.23 58 GLN B N 1
ATOM 1385 C CA . GLN B 1 58 ? 19.512 -18.958 -1.147 1 64.23 58 GLN B CA 1
ATOM 1386 C C . GLN B 1 58 ? 19.561 -19.345 0.329 1 64.23 58 GLN B C 1
ATOM 1388 O O . GLN B 1 58 ? 20.642 -19.525 0.893 1 64.23 58 GLN B O 1
ATOM 1393 N N . VAL B 1 59 ? 18.371 -19.317 0.912 1 59.68 59 VAL B N 1
ATOM 1394 C CA . VAL B 1 59 ? 18.294 -19.683 2.322 1 59.68 59 VAL B CA 1
ATOM 1395 C C . VAL B 1 59 ? 18.718 -21.139 2.503 1 59.68 59 VAL B C 1
ATOM 1397 O O . VAL B 1 59 ? 19.448 -21.468 3.441 1 59.68 59 VAL B O 1
ATOM 1400 N N . ALA B 1 60 ? 18.123 -21.934 1.684 1 58.39 60 ALA B N 1
ATOM 1401 C CA . ALA B 1 60 ? 18.49 -23.344 1.78 1 58.39 60 ALA B CA 1
ATOM 1402 C C . ALA B 1 60 ? 19.986 -23.539 1.549 1 58.39 60 ALA B C 1
ATOM 1404 O O . ALA B 1 60 ? 20.605 -24.415 2.156 1 58.39 60 ALA B O 1
ATOM 1405 N N . GLY B 1 61 ? 20.318 -22.788 0.584 1 52.12 61 GLY B N 1
ATOM 1406 C CA . GLY B 1 61 ? 21.726 -22.996 0.283 1 52.12 61 GLY B CA 1
ATOM 1407 C C . GLY B 1 61 ? 22.654 -22.37 1.307 1 52.12 61 GLY B C 1
ATOM 1408 O O . GLY B 1 61 ? 23.729 -22.905 1.587 1 52.12 61 GLY B O 1
ATOM 1409 N N . ALA B 1 62 ? 22.347 -21.179 1.694 1 51.27 62 ALA B N 1
ATOM 1410 C CA . ALA B 1 62 ? 23.32 -20.456 2.51 1 51.27 62 ALA B CA 1
ATOM 1411 C C . ALA B 1 62 ? 23.027 -20.633 3.997 1 51.27 62 ALA B C 1
ATOM 1413 O O . ALA B 1 62 ? 23.881 -20.354 4.841 1 51.27 62 ALA B O 1
ATOM 1414 N N . GLY B 1 63 ? 22.07 -21.44 4.334 1 48.89 63 GLY B N 1
ATOM 1415 C CA . GLY B 1 63 ? 21.662 -21.573 5.724 1 48.89 63 GLY B CA 1
ATOM 1416 C C . GLY B 1 63 ? 21.12 -20.284 6.312 1 48.89 63 GLY B C 1
ATOM 1417 O O . GLY B 1 63 ? 20.666 -20.262 7.458 1 48.89 63 GLY B O 1
ATOM 1418 N N . VAL B 1 64 ? 21.667 -19.057 5.881 1 45.93 64 VAL B N 1
ATOM 1419 C CA . VAL B 1 64 ? 21.339 -17.812 6.568 1 45.93 64 VAL B CA 1
ATOM 1420 C C . VAL B 1 64 ? 20.274 -17.052 5.78 1 45.93 64 VAL B C 1
ATOM 1422 O O . VAL B 1 64 ? 20.399 -16.876 4.566 1 45.93 64 VAL B O 1
ATOM 1425 N N . VAL B 1 65 ? 19.066 -17.181 6.169 1 48.22 65 VAL B N 1
ATOM 1426 C CA . VAL B 1 65 ? 18.044 -16.288 5.631 1 48.22 65 VAL B CA 1
ATOM 1427 C C . VAL B 1 65 ? 18.532 -14.843 5.701 1 48.22 65 VAL B C 1
ATOM 1429 O O . VAL B 1 65 ? 18.727 -14.299 6.791 1 48.22 65 VAL B O 1
ATOM 1432 N N . GLU B 1 66 ? 19.412 -14.413 4.856 1 51.95 66 GLU B N 1
ATOM 1433 C CA . GLU B 1 66 ? 19.883 -13.032 4.811 1 51.95 66 GLU B CA 1
ATOM 1434 C C . GLU B 1 66 ? 18.716 -12.05 4.85 1 51.95 66 GLU B C 1
ATOM 1436 O O . GLU B 1 66 ? 17.617 -12.365 4.388 1 51.95 66 GLU B O 1
ATOM 1441 N N . ALA B 1 67 ? 18.822 -10.991 5.657 1 60.91 67 ALA B N 1
ATOM 1442 C CA . ALA B 1 67 ? 18.058 -9.77 5.901 1 60.91 67 ALA B CA 1
ATOM 1443 C C . ALA B 1 67 ? 17.823 -9.002 4.603 1 60.91 67 ALA B C 1
ATOM 1445 O O . ALA B 1 67 ? 18.76 -8.447 4.025 1 60.91 67 ALA B O 1
ATOM 1446 N N . GLY B 1 68 ? 17.045 -9.633 3.631 1 71.75 68 GLY B N 1
ATOM 1447 C CA . GLY B 1 68 ? 16.828 -8.967 2.357 1 71.75 68 GLY B CA 1
ATOM 1448 C C . GLY B 1 68 ? 15.375 -8.605 2.113 1 71.75 68 GLY B C 1
ATOM 1449 O O . GLY B 1 68 ? 14.494 -9.001 2.878 1 71.75 68 GLY B O 1
ATOM 1450 N N . GLN B 1 69 ? 15.303 -7.622 1.336 1 81.08 69 GLN B N 1
ATOM 1451 C CA . GLN B 1 69 ? 13.957 -7.23 0.928 1 81.08 69 GLN B CA 1
ATOM 1452 C C . GLN B 1 69 ? 13.878 -7.022 -0.581 1 81.08 69 GLN B C 1
ATOM 1454 O O . GLN B 1 69 ? 14.892 -6.753 -1.23 1 81.08 69 GLN B O 1
ATOM 1459 N N . CYS B 1 70 ? 12.796 -7.316 -1.072 1 83.56 70 CYS B N 1
ATOM 1460 C CA . CYS B 1 70 ? 12.46 -6.967 -2.448 1 83.56 70 CYS B CA 1
ATOM 1461 C C . CYS B 1 70 ? 11.571 -5.73 -2.496 1 83.56 70 CYS B C 1
ATOM 1463 O O . CYS B 1 70 ? 10.773 -5.498 -1.586 1 83.56 70 CYS B O 1
ATOM 1465 N N . ARG B 1 71 ? 11.822 -4.949 -3.538 1 85.46 71 ARG B N 1
ATOM 1466 C CA . ARG B 1 71 ? 11.047 -3.721 -3.678 1 85.46 71 ARG B CA 1
ATOM 1467 C C . ARG B 1 71 ? 10.207 -3.745 -4.951 1 85.46 71 ARG B C 1
ATOM 1469 O O . ARG B 1 71 ? 10.699 -4.117 -6.018 1 85.46 71 ARG B O 1
ATOM 1476 N N . LEU B 1 72 ? 8.998 -3.409 -4.701 1 84.97 72 LEU B N 1
ATOM 1477 C CA . LEU B 1 72 ? 8.039 -3.254 -5.789 1 84.97 72 LEU B CA 1
ATOM 1478 C C . LEU B 1 72 ? 7.735 -1.781 -6.041 1 84.97 72 LEU B C 1
ATOM 1480 O O . LEU B 1 72 ? 7.213 -1.092 -5.162 1 84.97 72 LEU B O 1
ATOM 1484 N N . GLN B 1 73 ? 8.115 -1.363 -7.198 1 85.52 73 GLN B N 1
ATOM 1485 C CA . GLN B 1 73 ? 7.825 0.019 -7.565 1 85.52 73 GLN B CA 1
ATOM 1486 C C . GLN B 1 73 ? 6.431 0.146 -8.172 1 85.52 73 GLN B C 1
ATOM 1488 O O . GLN B 1 73 ? 6.116 -0.517 -9.162 1 85.52 73 GLN B O 1
ATOM 1493 N N . ILE B 1 74 ? 5.587 0.921 -7.576 1 83.28 74 ILE B N 1
ATOM 1494 C CA . ILE B 1 74 ? 4.241 1.237 -8.041 1 83.28 74 ILE B CA 1
ATOM 1495 C C . ILE B 1 74 ? 4.058 2.752 -8.102 1 83.28 74 ILE B C 1
ATOM 1497 O O . ILE B 1 74 ? 4.012 3.42 -7.066 1 83.28 74 ILE B O 1
ATOM 1501 N N . GLY B 1 75 ? 3.89 3.328 -9.323 1 80.88 75 GLY B N 1
ATOM 1502 C CA . GLY B 1 75 ? 3.884 4.779 -9.424 1 80.88 75 GLY B CA 1
ATOM 1503 C C . GLY B 1 75 ? 5.138 5.421 -8.863 1 80.88 75 GLY B C 1
ATOM 1504 O O . GLY B 1 75 ? 6.252 5.054 -9.242 1 80.88 75 GLY B O 1
ATOM 1505 N N . SER B 1 76 ? 4.908 6.358 -7.918 1 85.74 76 SER B N 1
ATOM 1506 C CA . SER B 1 76 ? 6.045 7.066 -7.337 1 85.74 76 SER B CA 1
ATOM 1507 C C . SER B 1 76 ? 6.544 6.369 -6.075 1 85.74 76 SER B C 1
ATOM 1509 O O . SER B 1 76 ? 7.624 6.684 -5.572 1 85.74 76 SER B O 1
ATOM 1511 N N . LEU B 1 77 ? 5.731 5.389 -5.61 1 90.46 77 LEU B N 1
ATOM 1512 C CA . LEU B 1 77 ? 6.076 4.746 -4.347 1 90.46 77 LEU B CA 1
ATOM 1513 C C . LEU B 1 77 ? 6.716 3.383 -4.589 1 90.46 77 LEU B C 1
ATOM 1515 O O . LEU B 1 77 ? 6.639 2.843 -5.695 1 90.46 77 LEU B O 1
ATOM 1519 N N . SER B 1 78 ? 7.376 2.931 -3.589 1 88.35 78 SER B N 1
ATOM 1520 C CA . SER B 1 78 ? 7.885 1.563 -3.578 1 88.35 78 SER B CA 1
ATOM 1521 C C . SER B 1 78 ? 7.387 0.797 -2.357 1 88.35 78 SER B C 1
ATOM 1523 O O . SER B 1 78 ? 7.238 1.371 -1.276 1 88.35 78 SER B O 1
ATOM 1525 N N . VAL B 1 79 ? 7.141 -0.462 -2.629 1 91.02 79 VAL B N 1
ATOM 1526 C CA . VAL B 1 79 ? 6.763 -1.344 -1.53 1 91.02 79 VAL B CA 1
ATOM 1527 C C . VAL B 1 79 ? 7.874 -2.36 -1.276 1 91.02 79 VAL B C 1
ATOM 1529 O O . VAL B 1 79 ? 8.259 -3.107 -2.179 1 91.02 79 VAL B O 1
ATOM 1532 N N . GLY B 1 80 ? 8.407 -2.292 -0.068 1 90.08 80 GLY B N 1
ATOM 1533 C CA . GLY B 1 80 ? 9.424 -3.248 0.343 1 90.08 80 GLY B CA 1
ATOM 1534 C C . GLY B 1 80 ? 8.846 -4.498 0.979 1 90.08 80 GLY B C 1
ATOM 1535 O O . GLY B 1 80 ? 8.029 -4.412 1.899 1 90.08 80 GLY B O 1
ATOM 1536 N N . ILE B 1 81 ? 9.305 -5.635 0.453 1 89.14 81 ILE B N 1
ATOM 1537 C CA . ILE B 1 81 ? 8.84 -6.935 0.923 1 89.14 81 ILE B CA 1
ATOM 1538 C C . ILE B 1 81 ? 10.019 -7.737 1.47 1 89.14 81 ILE B C 1
ATOM 1540 O O . ILE B 1 81 ? 10.913 -8.13 0.717 1 89.14 81 ILE B O 1
ATOM 1544 N N . PRO B 1 82 ? 9.985 -7.957 2.732 1 87.35 82 PRO B N 1
ATOM 1545 C CA . PRO B 1 82 ? 11.062 -8.789 3.275 1 87.35 82 PRO B CA 1
ATOM 1546 C C . PRO B 1 82 ? 11.077 -10.196 2.682 1 87.35 82 PRO B C 1
ATOM 1548 O O . PRO B 1 82 ? 10.023 -10.734 2.333 1 87.35 82 PRO B O 1
ATOM 1551 N N . LEU B 1 83 ? 12.241 -10.804 2.672 1 83.02 83 LEU B N 1
ATOM 1552 C CA . LEU B 1 83 ? 12.408 -12.125 2.078 1 83.02 83 LEU B CA 1
ATOM 1553 C C . LEU B 1 83 ? 11.55 -13.158 2.801 1 83.02 83 LEU B C 1
ATOM 1555 O O . LEU B 1 83 ? 11.053 -14.102 2.182 1 83.02 83 LEU B O 1
ATOM 1559 N N . GLN B 1 84 ? 11.335 -12.916 4.077 1 84.01 84 GLN B N 1
ATOM 1560 C CA . GLN B 1 84 ? 10.583 -13.879 4.875 1 84.01 84 GLN B CA 1
ATOM 1561 C C . GLN B 1 84 ? 9.105 -13.873 4.498 1 84.01 84 GLN B C 1
ATOM 1563 O O . GLN B 1 84 ? 8.37 -14.805 4.83 1 84.01 84 GLN B O 1
ATOM 1568 N N . GLU B 1 85 ? 8.681 -12.836 3.798 1 89.34 85 GLU B N 1
ATOM 1569 C CA . GLU B 1 85 ? 7.276 -12.719 3.422 1 89.34 85 GLU B CA 1
ATOM 1570 C C . GLU B 1 85 ? 7.043 -13.207 1.995 1 89.34 85 GLU B C 1
ATOM 1572 O O . GLU B 1 85 ? 5.901 -13.43 1.588 1 89.34 85 GLU B O 1
ATOM 1577 N N . LEU B 1 86 ? 8.078 -13.385 1.239 1 89.71 86 LEU B N 1
ATOM 1578 C CA . LEU B 1 86 ? 7.966 -13.584 -0.202 1 89.71 86 LEU B CA 1
ATOM 1579 C C . LEU B 1 86 ? 7.238 -14.887 -0.516 1 89.71 86 LEU B C 1
ATOM 1581 O O . LEU B 1 86 ? 6.347 -14.916 -1.367 1 89.71 86 LEU B O 1
ATOM 1585 N N . ALA B 1 87 ? 7.655 -15.909 0.206 1 90.21 87 ALA B N 1
ATOM 1586 C CA . ALA B 1 87 ? 7.058 -17.208 -0.09 1 90.21 87 ALA B CA 1
ATOM 1587 C C . ALA B 1 87 ? 5.554 -17.193 0.172 1 90.21 87 ALA B C 1
ATOM 1589 O O . ALA B 1 87 ? 4.769 -17.664 -0.654 1 90.21 87 ALA B O 1
ATOM 1590 N N . SER B 1 88 ? 5.165 -16.679 1.321 1 94.3 88 SER B N 1
ATOM 1591 C CA . SER B 1 88 ? 3.755 -16.604 1.688 1 94.3 88 SER B CA 1
ATOM 1592 C C . SER B 1 88 ? 2.979 -15.715 0.722 1 94.3 88 SER B C 1
ATOM 1594 O O . SER B 1 88 ? 1.879 -16.068 0.292 1 94.3 88 SER B O 1
ATOM 1596 N N . MET B 1 89 ? 3.536 -14.663 0.342 1 95.41 89 MET B N 1
ATOM 1597 C CA . MET B 1 89 ? 2.865 -13.751 -0.579 1 95.41 89 MET B CA 1
ATOM 1598 C C . MET B 1 89 ? 2.752 -14.366 -1.969 1 95.41 89 MET B C 1
ATOM 1600 O O . MET B 1 89 ? 1.713 -14.252 -2.621 1 95.41 89 MET B O 1
ATOM 1604 N N . ALA B 1 90 ? 3.821 -14.969 -2.391 1 94.35 90 ALA B N 1
ATOM 1605 C CA . ALA B 1 90 ? 3.816 -15.611 -3.703 1 94.35 90 ALA B CA 1
ATOM 1606 C C . ALA B 1 90 ? 2.718 -16.667 -3.792 1 94.35 90 ALA B C 1
ATOM 1608 O O . ALA B 1 90 ? 2.015 -16.758 -4.802 1 94.35 90 ALA B O 1
ATOM 1609 N N . ALA B 1 91 ? 2.549 -17.441 -2.783 1 96.11 91 ALA B N 1
ATOM 1610 C CA . ALA B 1 91 ? 1.527 -18.485 -2.775 1 96.11 91 ALA B CA 1
ATOM 1611 C C . ALA B 1 91 ? 0.128 -17.885 -2.88 1 96.11 91 ALA B C 1
ATOM 1613 O O . ALA B 1 91 ? -0.707 -18.372 -3.646 1 96.11 91 ALA B O 1
ATOM 1614 N N . LEU B 1 92 ? -0.138 -16.859 -2.09 1 97.38 92 LEU B N 1
ATOM 1615 C CA . LEU B 1 92 ? -1.437 -16.195 -2.112 1 97.38 92 LEU B CA 1
ATOM 1616 C C . LEU B 1 92 ? -1.726 -15.613 -3.492 1 97.38 92 LEU B C 1
ATOM 1618 O O . LEU B 1 92 ? -2.823 -15.788 -4.027 1 97.38 92 LEU B O 1
ATOM 1622 N N . VAL B 1 93 ? -0.741 -14.925 -4.029 1 95.98 93 VAL B N 1
ATOM 1623 C CA . VAL B 1 93 ? -0.897 -14.255 -5.316 1 95.98 93 VAL B CA 1
ATOM 1624 C C . VAL B 1 93 ? -1.08 -15.293 -6.421 1 95.98 93 VAL B C 1
ATOM 1626 O O . VAL B 1 93 ? -1.901 -15.111 -7.323 1 95.98 93 VAL B O 1
ATOM 1629 N N . ALA B 1 94 ? -0.348 -16.376 -6.36 1 95.09 94 ALA B N 1
ATOM 1630 C CA . ALA B 1 94 ? -0.489 -17.444 -7.346 1 95.09 94 ALA B CA 1
ATOM 1631 C C . ALA B 1 94 ? -1.893 -18.04 -7.313 1 95.09 94 ALA B C 1
ATOM 1633 O O . ALA B 1 94 ? -2.495 -18.286 -8.361 1 95.09 94 ALA B O 1
ATOM 1634 N N . THR B 1 95 ? -2.426 -18.324 -6.139 1 95.83 95 THR B N 1
ATOM 1635 C CA . THR B 1 95 ? -3.786 -18.829 -5.988 1 95.83 95 THR B CA 1
ATOM 1636 C C . THR B 1 95 ? -4.793 -17.865 -6.608 1 95.83 95 THR B C 1
ATOM 1638 O O . THR B 1 95 ? -5.693 -18.284 -7.338 1 95.83 95 THR B O 1
ATOM 1641 N N . ALA B 1 96 ? -4.621 -16.627 -6.314 1 96.16 96 ALA B N 1
ATOM 1642 C CA . ALA B 1 96 ? -5.53 -15.618 -6.852 1 96.16 96 ALA B CA 1
ATOM 1643 C C . ALA B 1 96 ? -5.443 -15.557 -8.374 1 96.16 96 ALA B C 1
ATOM 1645 O O . ALA B 1 96 ? -6.461 -15.42 -9.056 1 96.16 96 ALA B O 1
ATOM 1646 N N . ALA B 1 97 ? -4.218 -15.552 -8.892 1 93.22 97 ALA B N 1
ATOM 1647 C CA . ALA B 1 97 ? -4.019 -15.487 -10.337 1 93.22 97 ALA B CA 1
ATOM 1648 C C . ALA B 1 97 ? -4.711 -16.652 -11.039 1 93.22 97 ALA B C 1
ATOM 1650 O O . ALA B 1 97 ? -5.275 -16.485 -12.123 1 93.22 97 ALA B O 1
ATOM 1651 N N . SER B 1 98 ? -4.675 -17.788 -10.485 1 91.09 98 SER B N 1
ATOM 1652 C CA . SER B 1 98 ? -5.335 -18.962 -11.046 1 91.09 98 SER B CA 1
ATOM 1653 C C . SER B 1 98 ? -6.849 -18.78 -11.083 1 91.09 98 SER B C 1
ATOM 1655 O O . SER B 1 98 ? -7.51 -19.229 -12.022 1 91.09 98 SER B O 1
ATOM 1657 N N . SER B 1 99 ? -7.401 -18.1 -10.097 1 88.5 99 SER B N 1
ATOM 1658 C CA . SER B 1 99 ? -8.834 -17.837 -10.024 1 88.5 99 SER B CA 1
ATOM 1659 C C . SER B 1 99 ? -9.266 -16.827 -11.082 1 88.5 99 SER B C 1
ATOM 1661 O O . SER B 1 99 ? -10.404 -16.863 -11.555 1 88.5 99 SER B O 1
ATOM 1663 N N . LEU B 1 100 ? -8.431 -15.8 -11.269 1 86.07 100 LEU B N 1
ATOM 1664 C CA . LEU B 1 100 ? -8.724 -14.786 -12.275 1 86.07 100 LEU B CA 1
ATOM 1665 C C . LEU B 1 100 ? -8.771 -15.402 -13.67 1 86.07 100 LEU B C 1
ATOM 1667 O O . LEU B 1 100 ? -9.569 -14.983 -14.511 1 86.07 100 LEU B O 1
ATOM 1671 N N . ALA B 1 101 ? -7.87 -16.223 -13.994 1 74.91 101 ALA B N 1
ATOM 1672 C CA . ALA B 1 101 ? -7.823 -16.869 -15.303 1 74.91 101 ALA B CA 1
ATOM 1673 C C . ALA B 1 101 ? -9.046 -17.756 -15.522 1 74.91 101 ALA B C 1
ATOM 1675 O O . ALA B 1 101 ? -9.511 -17.915 -16.653 1 74.91 101 ALA B O 1
ATOM 1676 N N . GLY B 1 102 ? -9.537 -18.374 -14.535 1 64.94 102 GLY B N 1
ATOM 1677 C CA . GLY B 1 102 ? -10.678 -19.26 -14.705 1 64.94 102 GLY B CA 1
ATOM 1678 C C . GLY B 1 102 ? -11.989 -18.516 -14.878 1 64.94 102 GLY B C 1
ATOM 1679 O O . GLY B 1 102 ? -12.837 -18.92 -15.677 1 64.94 102 GLY B O 1
ATOM 1680 N N . ASP B 1 103 ? -12.433 -17.67 -13.908 1 56.48 103 ASP B N 1
ATOM 1681 C CA . ASP B 1 103 ? -13.779 -17.11 -13.833 1 56.48 103 ASP B CA 1
ATOM 1682 C C . ASP B 1 103 ? -13.848 -15.752 -14.526 1 56.48 103 ASP B C 1
ATOM 1684 O O . ASP B 1 103 ? -13.572 -14.72 -13.91 1 56.48 103 ASP B O 1
ATOM 1688 N N . ARG B 1 104 ? -13.405 -15.61 -15.717 1 50.2 104 ARG B N 1
ATOM 1689 C CA . ARG B 1 104 ? -13.426 -14.31 -16.38 1 50.2 104 ARG B CA 1
ATOM 1690 C C . ARG B 1 104 ? -14.785 -13.637 -16.221 1 50.2 104 ARG B C 1
ATOM 1692 O O . ARG B 1 104 ? -15.749 -14.006 -16.895 1 50.2 104 ARG B O 1
ATOM 1699 N N . PRO B 1 105 ? -15.349 -13.402 -15.095 1 45.31 105 PRO B N 1
ATOM 1700 C CA . PRO B 1 105 ? -16.545 -12.638 -15.457 1 45.31 105 PRO B CA 1
ATOM 1701 C C . PRO B 1 105 ? -16.232 -11.433 -16.34 1 45.31 105 PRO B C 1
ATOM 1703 O O . PRO B 1 105 ? -15.123 -10.895 -16.286 1 45.31 105 PRO B O 1
ATOM 1706 N N . ALA B 1 106 ? -16.993 -11.26 -17.454 1 44.68 106 ALA B N 1
ATOM 1707 C CA . ALA B 1 106 ? -16.999 -10.111 -18.356 1 44.68 106 ALA B CA 1
ATOM 1708 C C . ALA B 1 106 ? -16.85 -8.805 -17.582 1 44.68 106 ALA B C 1
ATOM 1710 O O . ALA B 1 106 ? -17.773 -8.383 -16.881 1 44.68 106 ALA B O 1
ATOM 1711 N N . THR B 1 107 ? -15.893 -8.763 -16.795 1 45.48 107 THR B N 1
ATOM 1712 C CA . THR B 1 107 ? -15.82 -7.519 -16.036 1 45.48 107 THR B CA 1
ATOM 1713 C C . THR B 1 107 ? -15.853 -6.313 -16.97 1 45.48 107 THR B C 1
ATOM 1715 O O . THR B 1 107 ? -15.069 -6.234 -17.918 1 45.48 107 THR B O 1
ATOM 1718 N N . ARG B 1 108 ? -17.062 -5.814 -17.224 1 40.01 108 ARG B N 1
ATOM 1719 C CA . ARG B 1 108 ? -17.212 -4.576 -17.982 1 40.01 108 ARG B CA 1
ATOM 1720 C C . ARG B 1 108 ? -16.116 -3.578 -17.624 1 40.01 108 ARG B C 1
ATOM 1722 O O . ARG B 1 108 ? -15.835 -3.353 -16.445 1 40.01 108 ARG B O 1
ATOM 1729 N N . PRO B 1 109 ? -15.361 -3.218 -18.618 1 40.99 109 PRO B N 1
ATOM 1730 C CA . PRO B 1 109 ? -14.35 -2.174 -18.433 1 40.99 109 PRO B CA 1
ATOM 1731 C C . PRO B 1 109 ? -14.86 -0.999 -17.602 1 40.99 109 PRO B C 1
ATOM 1733 O O . PRO B 1 109 ? -15.721 -0.243 -18.059 1 40.99 109 PRO B O 1
ATOM 1736 N N . LEU B 1 110 ? -15.656 -1.218 -16.618 1 41.69 110 LEU B N 1
ATOM 1737 C CA . LEU B 1 110 ? -16.204 0.028 -16.091 1 41.69 110 LEU B CA 1
ATOM 1738 C C . LEU B 1 110 ? -15.093 1.033 -15.807 1 41.69 110 LEU B C 1
ATOM 1740 O O . LEU B 1 110 ? -13.932 0.652 -15.646 1 41.69 110 LEU B O 1
ATOM 1744 N N . SER B 1 111 ? -15.477 2.282 -15.787 1 40.02 111 SER B N 1
ATOM 1745 C CA . SER B 1 111 ? -14.66 3.472 -15.577 1 40.02 111 SER B CA 1
ATOM 1746 C C . SER B 1 111 ? -13.575 3.221 -14.534 1 40.02 111 SER B C 1
ATOM 1748 O O . SER B 1 111 ? -13.877 2.931 -13.375 1 40.02 111 SER B O 1
ATOM 1750 N N . ALA B 1 112 ? -12.606 2.551 -14.983 1 42 112 ALA B N 1
ATOM 1751 C CA . ALA B 1 112 ? -11.371 2.093 -14.352 1 42 112 ALA B CA 1
ATOM 1752 C C . ALA B 1 112 ? -10.875 3.102 -13.32 1 42 112 ALA B C 1
ATOM 1754 O O . ALA B 1 112 ? -10.909 4.311 -13.56 1 42 112 ALA B O 1
ATOM 1755 N N . LEU B 1 113 ? -11.261 2.951 -12.094 1 48.62 113 LEU B N 1
ATOM 1756 C CA . LEU B 1 113 ? -10.476 3.753 -11.162 1 48.62 113 LEU B CA 1
ATOM 1757 C C . LEU B 1 113 ? -9.059 3.964 -11.686 1 48.62 113 LEU B C 1
ATOM 1759 O O . LEU B 1 113 ? -8.505 3.09 -12.357 1 48.62 113 LEU B O 1
ATOM 1763 N N . PRO B 1 114 ? -8.756 5.153 -12.007 1 47.46 114 PRO B N 1
ATOM 1764 C CA . PRO B 1 114 ? -7.397 5.416 -12.486 1 47.46 114 PRO B CA 1
ATOM 1765 C C . PRO B 1 114 ? -6.346 4.565 -11.777 1 47.46 114 PRO B C 1
ATOM 1767 O O . PRO B 1 114 ? -6.121 4.73 -10.576 1 47.46 114 PRO B O 1
ATOM 1770 N N . LEU B 1 115 ? -6.445 3.28 -12.054 1 53.66 115 LEU B N 1
ATOM 1771 C CA . LEU B 1 115 ? -5.348 2.413 -11.64 1 53.66 115 LEU B CA 1
ATOM 1772 C C . LEU B 1 115 ? -4.009 2.963 -12.12 1 53.66 115 LEU B C 1
ATOM 1774 O O . LEU B 1 115 ? -3.946 3.652 -13.14 1 53.66 115 LEU B O 1
ATOM 1778 N N . TRP B 1 116 ? -3.14 2.993 -11.195 1 53.01 116 TRP B N 1
ATOM 1779 C CA . TRP B 1 116 ? -1.794 3.254 -11.694 1 53.01 116 TRP B CA 1
ATOM 1780 C C . TRP B 1 116 ? -1.455 2.327 -12.858 1 53.01 116 TRP B C 1
ATOM 1782 O O . TRP B 1 116 ? -1.67 1.116 -12.777 1 53.01 116 TRP B O 1
ATOM 1792 N N . GLN B 1 117 ? -1.412 2.882 -13.954 1 50.92 117 GLN B N 1
ATOM 1793 C CA . GLN B 1 117 ? -1.169 2.158 -15.197 1 50.92 117 GLN B CA 1
ATOM 1794 C C . GLN B 1 117 ? 0.326 1.988 -15.45 1 50.92 117 GLN B 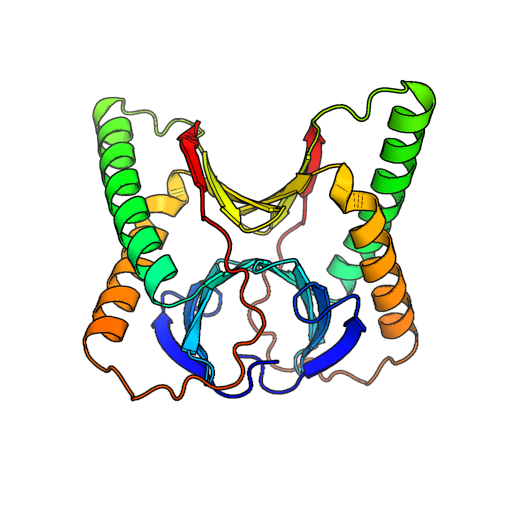C 1
ATOM 1796 O O . GLN B 1 117 ? 0.728 1.416 -16.466 1 50.92 117 GLN B O 1
ATOM 1801 N N . GLY B 1 118 ? 1.118 2.424 -14.48 1 52.93 118 GLY B N 1
ATOM 1802 C CA . GLY B 1 118 ? 2.537 2.407 -14.794 1 52.93 118 GLY B CA 1
ATOM 1803 C C . GLY B 1 118 ? 3.189 1.062 -14.537 1 52.93 118 GLY B C 1
ATOM 1804 O O . GLY B 1 118 ? 2.519 0.109 -14.134 1 52.93 118 GLY B O 1
ATOM 1805 N N . GLU B 1 119 ? 4.409 0.852 -15.005 1 55.68 119 GLU B N 1
ATOM 1806 C CA . GLU B 1 119 ? 5.227 -0.353 -14.908 1 55.68 119 GLU B CA 1
ATOM 1807 C C . GLU B 1 119 ? 5.614 -0.643 -13.46 1 55.68 119 GLU B C 1
ATOM 1809 O O . GLU B 1 119 ? 5.856 0.281 -12.68 1 55.68 119 GLU B O 1
ATOM 1814 N N . ILE B 1 120 ? 5.287 -1.847 -13.028 1 59.02 120 ILE B N 1
ATOM 1815 C CA . ILE B 1 120 ? 5.804 -2.329 -11.751 1 59.02 120 ILE B CA 1
ATOM 1816 C C . ILE B 1 120 ? 7.243 -2.809 -11.925 1 59.02 120 ILE B C 1
ATOM 1818 O O . ILE B 1 120 ? 7.548 -3.55 -12.862 1 59.02 120 ILE B O 1
ATOM 1822 N N . ARG B 1 121 ? 8.157 -2.133 -11.233 1 65.72 121 ARG B N 1
ATOM 1823 C CA . ARG B 1 121 ? 9.55 -2.569 -11.25 1 65.72 121 ARG B CA 1
ATOM 1824 C C . ARG B 1 121 ? 9.925 -3.259 -9.943 1 65.72 121 ARG B C 1
ATOM 1826 O O . ARG B 1 121 ? 9.377 -2.938 -8.886 1 65.72 121 ARG B O 1
ATOM 1833 N N . TRP B 1 122 ? 10.756 -4.299 -10.112 1 59.81 122 TRP B N 1
ATOM 1834 C CA . TRP B 1 122 ? 11.167 -5.132 -8.986 1 59.81 122 TRP B CA 1
ATOM 1835 C C . TRP B 1 122 ? 12.684 -5.131 -8.833 1 59.81 122 TRP B C 1
ATOM 1837 O O . TRP B 1 122 ? 13.414 -5.19 -9.825 1 59.81 122 TRP B O 1
ATOM 1847 N N . TYR B 1 123 ? 13.123 -4.741 -7.588 1 66.26 123 TYR B N 1
ATOM 1848 C CA . TYR B 1 123 ? 14.539 -4.911 -7.285 1 66.26 123 TYR B CA 1
ATOM 1849 C C . TYR B 1 123 ? 14.732 -5.535 -5.908 1 66.26 123 TYR B C 1
ATOM 1851 O O . TYR B 1 123 ? 13.954 -5.275 -4.988 1 66.26 123 TYR B O 1
ATOM 1859 N N . CYS B 1 124 ? 15.615 -6.57 -5.788 1 65.34 124 CYS B N 1
ATOM 1860 C CA . CYS B 1 124 ? 15.906 -7.216 -4.513 1 65.34 124 CYS B CA 1
ATOM 1861 C C . CYS B 1 124 ? 17.362 -7.004 -4.115 1 65.34 124 CYS B C 1
ATOM 1863 O O . CYS B 1 124 ? 18.246 -6.969 -4.973 1 65.34 124 CYS B O 1
ATOM 1865 N N . ASN B 1 125 ? 17.47 -6.451 -2.856 1 62.23 125 ASN B N 1
ATOM 1866 C CA . ASN B 1 125 ? 18.828 -6.374 -2.328 1 62.23 125 ASN B CA 1
ATOM 1867 C C . ASN B 1 125 ? 19.038 -7.354 -1.177 1 62.23 125 ASN B C 1
ATOM 1869 O O . ASN B 1 125 ? 18.099 -7.667 -0.443 1 62.23 125 ASN B O 1
#

Radius of gyration: 18.23 Å; Cα contacts (8 Å, |Δi|>4): 487; chains: 2; bounding box: 43×48×36 Å

Nearest PDB structures (foldseek):
  3npf-assembly1_B  TM=3.916E-01  e=1.642E+00  Bacteroides ovatus ATCC 8483
  2zdi-assembly1_B-2  TM=3.956E-01  e=2.991E+00  Pyrococcus horikoshii
  6ka5-assembly1_A  TM=4.602E-01  e=7.353E+00  Klebsiella pneumoniae
  6k8x-assembly1_A  TM=4.600E-01  e=7.808E+00  Klebsiella pneumoniae
  4r0k-assembly1_A  TM=3.214E-01  e=1.851E+00  Bacteroides thetaiotaomicron VPI-5482

Solvent-accessible surface area (backbone atoms only — not comparable to full-atom values): 12935 Å² total; per-residue (Å²): 133,78,68,46,76,42,83,48,30,74,82,50,89,34,31,33,31,31,33,32,65,46,47,39,30,37,42,33,50,35,31,35,32,40,43,30,45,59,68,58,44,47,52,46,28,55,50,34,45,53,48,28,53,50,48,50,48,43,26,67,66,62,70,51,73,67,97,29,36,32,31,40,31,40,62,79,34,30,39,33,38,34,55,88,47,33,52,63,47,23,54,48,43,44,51,22,46,56,44,53,70,69,58,64,64,84,56,55,82,36,85,57,64,66,54,41,80,60,74,72,45,78,52,70,92,132,78,71,46,76,42,84,50,30,72,82,49,92,35,30,32,30,31,32,33,63,42,47,38,29,38,42,33,50,35,32,34,32,41,41,29,46,58,68,58,43,47,53,46,28,55,50,35,45,52,49,28,54,51,50,50,49,42,25,68,65,63,70,51,74,66,95,28,36,32,33,40,30,40,64,79,33,30,37,34,38,34,55,88,47,33,52,62,48,22,53,47,41,43,52,22,46,56,44,54,71,67,61,63,63,85,54,54,81,35,86,52,64,65,51,40,80,60,73,73,45,77,52,73,92

Sequence (250 aa):
MCQQMWMLAEQSHTRYVSQCEHGTVHLVWDGVSVHLAPEAFARLSGHLLRLAAQAEAQVAGAGVVEAGQCRLQIGSLSVGIPLQELASMAALVATAASSLAGDRPATRPLSALPLWQGEIRWYCNMCQQMWMLAEQSHTRYVSQCEHGTVHLVWDGVSVHLAPEAFARLSGHLLRLAAQAEAQVAGAGVVEAGQCRLQIGSLSVGIPLQELASMAALVATAASSLAGDRPATRPLSALPLWQGEIRWYCN

Secondary structure (DSSP, 8-state):
----EEEEEEEETTEEEEEETTS-EEEEETTEEEEE-HHHHHHHHHHHHHHHHHHHHHHHHHSS--S-EEEEEETTEEEEEEHHHHHHHHHHHHHHHHHHHH---------------SPPEEEE-/----EEEEEEEETTEEEEEETTS-EEEEETTEEEEE-HHHHHHHHHHHHHHHHHHHHHHHHHSS--S-EEEEEETTEEEEEEHHHHHHHHHHHHHHHHHHHH--------S------SPPEEEE-

pLDDT: mean 78.55, std 17.03, range [39.43, 97.41]

Organism: NCBI:txid1204385

Foldseek 3Di:
DFDAKAFLFDDDPQAGWIAGLLQWIWGGHNHDIATDHLVLLLVVLVVLVVLLVVQCCCCVVVVDSPFKWKWKDQVPDIDTGTNVCSVVNSVRSNSSNVSCVPCVPVSPNPPRPPRRPDDIDMDMD/DFDAKAFLFDDDPQAGWIAGLLQWIWGGHNHDIATDHLVLLLVVLVVLVVLLVVQCCCCVVVVDSPFKWKWKDQPPDIDTGTNVCSVVNSVRSNSSNVSCVPCVDPSPNPPRPPRRPDDIDMDMD